Protein 7E53 (pdb70)

Solvent-accessible surface area: 15678 Å² total

Nearest PDB structures (foldseek):
  6dq0-assembly2_B  TM=1.002E+00  e=7.170E-49  Aequorea victoria
  6hut-assembly1_A  TM=1.001E+00  e=1.058E-48  Aequorea victoria
  5ni3-assembly1_D  TM=1.003E+00  e=2.060E-48  Aequorea victoria
  9c74-assembly1_A  TM=1.002E+00  e=2.572E-48  Aequorea victoria
  8zus-assembly1_A  TM=9.998E-01  e=6.612E-48  Aequorea victoria

Foldseek 3Di:
DVLVVLQADKFKEWEKEWEAAARDTWIKIKIFIARLCQQKTWMKMFTPVFADQWAPQVCVVVRACLSAHEPPVFVLARQQSQLPQQWKKKWKWKAKVPAKIKTKIWTWHDDPRYTYIYMYIYIDRGDCCDCTSVVFFDQFFAKWKWKKAFPVVQLWIKTWTKGWTQGNVRHTIIITMTMIMHRPDDDHGRHHHIWIKIKHKGWDDDVVDDGDMIIMMMGIYIDDDD/DKDKDKDWADEDDAFAKTKIKIFIDDPLVFWWWKFKWWDDDPGDTWTAKIAGQVNPDIDGDPVCVVQKDKDDDPDRGMIMIMGGRDDQVPWTFMKMFIARDDDDDCPPVTPNVNTDDIDPGHTHGD

CATH classification: 2.60.40.10

Sequence (352 aa):
SKGEELFTGVVPILVELDGDVNGHKFSVRGEGEGDATNGKLTLKFICTTGKLPVPWPTLVTTLVQCFSRYPDHMKRHDFFKSAMPEGYVQERTISFKDDGTYKTRAEVKFEGDTLVNRIELKGIDFKEDGNILGHKLEYNFNSHNVYITADKQKNGIKANFKIRHNVEDGSVQLADHYQQNTPIGDGPVLLPDNHYLSTQSVLSKDPNEKRDHMVLLEFVTAAGITQVQLQESGGGSVQAGGSLRLSCAASGPTYSSYFMAWFRQAPGMEREGVAASSYDGSTTLYADSVKGRFTISQGNAKNTKFLLLNNLEPEDTAIYYCALRRRGWSNTSGWKQPGWYDYWGQGTQVTV

Structure (mmCIF, N/CA/C/O backbone):
data_7E53
#
_entry.id   7E53
#
_cell.length_a   64.207
_cell.length_b   123.991
_cell.length_c  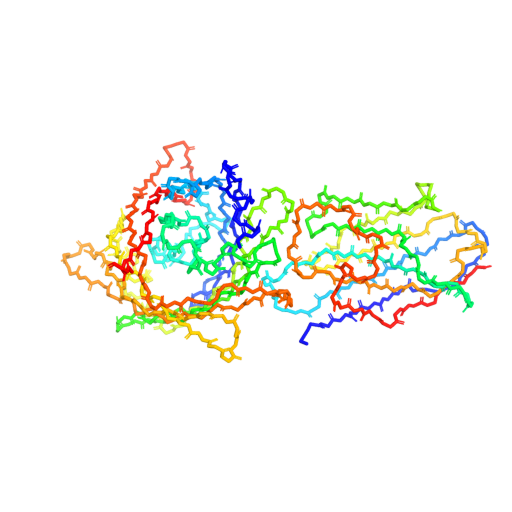 108.876
_cell.angle_alpha   90.000
_cell.angle_beta   90.000
_cell.angle_gamma   90.000
#
_symmetry.space_group_name_H-M   'C 2 2 21'
#
loop_
_entity.id
_entity.type
_entity.pdbx_description
1 polymer 'Green fluorescent protein'
2 polymer "Green fluorescent protein's nanobody nb2"
3 water water
#
loop_
_atom_site.group_PDB
_atom_site.id
_atom_site.type_symbol
_atom_site.label_atom_id
_atom_site.label_alt_id
_atom_site.label_comp_id
_atom_site.label_asym_id
_atom_site.label_entity_id
_atom_site.label_seq_id
_atom_site.pdbx_PDB_ins_code
_atom_site.Cartn_x
_atom_site.Cartn_y
_atom_site.Cartn_z
_atom_site.occupancy
_atom_site.B_iso_or_equiv
_atom_site.auth_seq_id
_atom_site.auth_comp_id
_atom_site.auth_asym_id
_atom_site.auth_atom_id
_atom_site.pdbx_PDB_model_num
ATOM 1 N N . SER A 1 4 ? -36.018 -15.507 0.596 1.00 40.25 2 SER A N 1
ATOM 2 C CA . SER A 1 4 ? -37.192 -14.675 0.270 1.00 62.27 2 SER A CA 1
ATOM 3 C C . SER A 1 4 ? -36.876 -13.198 0.525 1.00 50.75 2 SER A C 1
ATOM 4 O O . SER A 1 4 ? -37.501 -12.310 -0.046 1.00 56.26 2 SER A O 1
ATOM 11 N N . LYS A 1 5 ? -35.924 -12.971 1.429 1.00 49.20 3 LYS A N 1
ATOM 12 C CA . LYS A 1 5 ? -35.295 -11.663 1.561 1.00 50.19 3 LYS A CA 1
ATOM 13 C C . LYS A 1 5 ? -34.169 -11.484 0.550 1.00 51.60 3 LYS A C 1
ATOM 14 O O . LYS A 1 5 ? -33.919 -10.361 0.058 1.00 42.34 3 LYS A O 1
ATOM 33 N N . GLY A 1 6 ? -33.458 -12.577 0.263 1.00 52.69 4 GLY A N 1
ATOM 34 C CA . GLY A 1 6 ? -32.482 -12.588 -0.810 1.00 41.30 4 GLY A CA 1
ATOM 35 C C . GLY A 1 6 ? -33.094 -12.520 -2.194 1.00 34.97 4 GLY A C 1
ATOM 36 O O . GLY A 1 6 ? -32.368 -12.192 -3.139 1.00 33.53 4 GLY A O 1
ATOM 40 N N . GLU A 1 7 ? -34.406 -12.830 -2.330 1.00 32.30 5 GLU A N 1
ATOM 41 C CA . GLU A 1 7 ? -35.113 -12.556 -3.581 1.00 38.31 5 GLU A CA 1
ATOM 42 C C . GLU A 1 7 ? -34.817 -11.136 -4.064 1.00 33.91 5 GLU A C 1
ATOM 43 O O . GLU A 1 7 ? -34.704 -10.880 -5.275 1.00 40.06 5 GLU A O 1
ATOM 55 N N . GLU A 1 8 ? -34.668 -10.190 -3.119 1.00 38.05 6 GLU A N 1
ATOM 56 C CA . GLU A 1 8 ? -34.588 -8.762 -3.467 1.00 43.46 6 GLU A CA 1
ATOM 57 C C . GLU A 1 8 ? -33.283 -8.431 -4.167 1.00 35.44 6 GLU A C 1
ATOM 58 O O . GLU A 1 8 ? -33.215 -7.449 -4.926 1.00 41.51 6 GLU A O 1
ATOM 70 N N . LEU A 1 9 ? -32.258 -9.231 -3.936 1.00 32.74 7 LEU A N 1
ATOM 71 C CA . LEU A 1 9 ? -30.986 -9.063 -4.608 1.00 29.66 7 LEU A CA 1
ATOM 72 C C . LEU A 1 9 ? -31.052 -9.410 -6.085 1.00 27.68 7 LEU A C 1
ATOM 73 O O . LEU A 1 9 ? -30.112 -9.045 -6.812 1.00 23.52 7 LEU A O 1
ATOM 89 N N . PHE A 1 10 ? -32.126 -10.085 -6.543 1.00 27.31 8 PHE A N 1
ATOM 90 C CA . PHE A 1 10 ? -32.232 -10.528 -7.924 1.00 26.89 8 PHE A CA 1
ATOM 91 C C . PHE A 1 10 ? -33.344 -9.831 -8.662 1.00 31.41 8 PHE A C 1
ATOM 92 O O . PHE A 1 10 ? -33.702 -10.251 -9.760 1.00 31.07 8 PHE A O 1
ATOM 109 N N . THR A 1 11 ? -33.942 -8.807 -8.075 1.00 36.81 9 THR A N 1
ATOM 110 C CA . THR A 1 11 ? -34.670 -7.842 -8.897 1.00 36.56 9 THR A CA 1
ATOM 111 C C . THR A 1 11 ? -33.651 -7.173 -9.795 1.00 35.41 9 THR A C 1
ATOM 112 O O . THR A 1 11 ? -32.485 -6.980 -9.414 1.00 40.73 9 THR A O 1
ATOM 123 N N . GLY A 1 12 ? -34.051 -6.891 -10.984 1.00 34.17 10 GLY A N 1
ATOM 124 C CA . GLY A 1 12 ? -33.074 -6.249 -11.849 1.00 49.25 10 GLY A CA 1
ATOM 125 C C . GLY A 1 12 ? -31.926 -7.160 -12.297 1.00 36.89 10 GLY A C 1
ATOM 126 O O . GLY A 1 12 ? -31.906 -8.361 -12.067 1.00 31.87 10 GLY A O 1
ATOM 130 N N . VAL A 1 13 ? -30.965 -6.536 -12.958 1.00 36.50 11 VAL A N 1
ATOM 131 C CA . VAL A 1 13 ? -29.913 -7.232 -13.673 1.00 27.74 11 VAL A CA 1
ATOM 132 C C . VAL A 1 13 ? -28.699 -7.276 -12.769 1.00 27.56 11 VAL A C 1
ATOM 133 O O . VAL A 1 13 ? -28.352 -6.268 -12.146 1.00 27.58 11 VAL A O 1
ATOM 146 N N . VAL A 1 14 ? -28.066 -8.445 -12.686 1.00 25.49 12 VAL A N 1
ATOM 147 C CA . VAL A 1 14 ? -26.993 -8.718 -11.733 1.00 23.05 12 VAL A CA 1
ATOM 148 C C . VAL A 1 14 ? -25.785 -9.147 -12.503 1.00 18.48 12 VAL A C 1
ATOM 149 O O . VAL A 1 14 ? -25.850 -10.111 -13.297 1.00 17.86 12 VAL A O 1
ATOM 162 N N . PRO A 1 15 ? -24.639 -8.527 -12.323 1.00 14.30 13 PRO A N 1
ATOM 163 C CA . PRO A 1 15 ? -23.410 -9.043 -12.920 1.00 17.79 13 PRO A CA 1
ATOM 164 C C . PRO A 1 15 ? -23.015 -10.392 -12.336 1.00 19.89 13 PRO A C 1
ATOM 165 O O . PRO A 1 15 ? -23.183 -10.674 -11.146 1.00 24.14 13 PRO A O 1
ATOM 176 N N . ILE A 1 16 ? -22.436 -11.231 -13.198 1.00 23.25 14 ILE A N 1
ATOM 177 C CA . ILE A 1 16 ? -21.978 -12.573 -12.857 1.00 19.77 14 ILE A CA 1
ATOM 178 C C . ILE A 1 16 ? -20.489 -12.704 -13.164 1.00 21.83 14 ILE A C 1
ATOM 179 O O . ILE A 1 16 ? -20.008 -12.224 -14.195 1.00 17.91 14 ILE A O 1
ATOM 195 N N . LEU A 1 17 ? -19.763 -13.344 -12.273 1.00 20.04 15 LEU A N 1
ATOM 196 C CA . LEU A 1 17 ? -18.388 -13.765 -12.518 1.00 18.73 15 LEU A CA 1
ATOM 197 C C . LEU A 1 17 ? -18.372 -15.267 -12.245 1.00 20.27 15 LEU A C 1
ATOM 198 O O . LEU A 1 17 ? -18.918 -15.721 -11.229 1.00 20.47 15 LEU A O 1
ATOM 214 N N . VAL A 1 18 ? -17.816 -16.037 -13.190 1.00 22.44 16 VAL A N 1
ATOM 215 C CA . VAL A 1 18 ? -17.585 -17.468 -13.020 1.00 24.91 16 VAL A CA 1
ATOM 216 C C . VAL A 1 18 ? -16.085 -17.745 -13.192 1.00 24.52 16 VAL A C 1
ATOM 217 O O . VAL A 1 18 ? -15.406 -17.110 -14.023 1.00 20.87 16 VAL A O 1
ATOM 230 N N . GLU A 1 19 ? -15.577 -18.685 -12.388 1.00 25.42 17 GLU A N 1
ATOM 231 C CA . GLU A 1 19 ? -14.143 -18.987 -12.377 1.00 29.58 17 GLU A CA 1
ATOM 232 C C . GLU A 1 19 ? -14.011 -20.472 -12.127 1.00 21.61 17 GLU A C 1
ATOM 233 O O . GLU A 1 19 ? -14.510 -20.950 -11.118 1.00 25.67 17 GLU A O 1
ATOM 245 N N . LEU A 1 20 ? -13.337 -21.178 -13.012 1.00 24.95 18 LEU A N 1
ATOM 246 C CA . LEU A 1 20 ? -13.191 -22.622 -12.886 1.00 26.35 18 LEU A CA 1
ATOM 247 C C . LEU A 1 20 ? -11.729 -23.006 -13.007 1.00 33.02 18 LEU A C 1
ATOM 248 O O . LEU A 1 20 ? -11.027 -22.536 -13.909 1.00 33.95 18 LEU A O 1
ATOM 264 N N . ASP A 1 21 ? -11.279 -23.864 -12.116 1.00 36.58 19 ASP A N 1
ATOM 265 C CA . ASP A 1 21 ? -9.965 -24.502 -12.202 1.00 38.58 19 ASP A CA 1
ATOM 266 C C . ASP A 1 21 ? -10.188 -25.997 -12.364 1.00 35.61 19 ASP A C 1
ATOM 267 O O . ASP A 1 21 ? -10.813 -26.638 -11.510 1.00 30.29 19 ASP A O 1
ATOM 276 N N . GLY A 1 22 ? -9.700 -26.540 -13.471 1.00 36.20 20 GLY A N 1
ATOM 277 C CA . GLY A 1 22 ? -10.036 -27.891 -13.856 1.00 47.91 20 GLY A CA 1
ATOM 278 C C . GLY A 1 22 ? -8.832 -28.764 -14.097 1.00 38.24 20 GLY A C 1
ATOM 279 O O . GLY A 1 22 ? -7.721 -28.306 -14.400 1.00 39.34 20 GLY A O 1
ATOM 283 N N . ASP A 1 23 ? -9.075 -30.063 -13.974 1.00 44.34 21 ASP A N 1
ATOM 284 C CA . ASP A 1 23 ? -8.075 -31.099 -14.223 1.00 45.07 21 ASP A CA 1
ATOM 285 C C . ASP A 1 23 ? -8.829 -32.349 -14.659 1.00 46.00 21 ASP A C 1
ATOM 286 O O . ASP A 1 23 ? -9.544 -32.953 -13.838 1.00 41.50 21 ASP A O 1
ATOM 295 N N . VAL A 1 24 ? -8.694 -32.713 -15.944 1.00 49.24 22 VAL A N 1
ATOM 296 C CA . VAL A 1 24 ? -9.314 -33.917 -16.491 1.00 51.58 22 VAL A CA 1
ATOM 297 C C . VAL A 1 24 ? -8.200 -34.816 -17.015 1.00 47.86 22 VAL A C 1
ATOM 298 O O . VAL A 1 24 ? -7.463 -34.418 -17.939 1.00 44.52 22 VAL A O 1
ATOM 311 N N . ASN A 1 25 ? -8.086 -36.020 -16.443 1.00 43.01 23 ASN A N 1
ATOM 312 C CA . ASN A 1 25 ? -7.036 -36.948 -16.863 1.00 50.53 23 ASN A CA 1
ATOM 313 C C . ASN A 1 25 ? -5.703 -36.194 -16.976 1.00 58.10 23 ASN A C 1
ATOM 314 O O . ASN A 1 25 ? -4.954 -36.334 -17.960 1.00 58.56 23 ASN A O 1
ATOM 325 N N . GLY A 1 26 ? -5.447 -35.322 -15.995 1.00 49.33 24 GLY A N 1
ATOM 326 C CA . GLY A 1 26 ? -4.180 -34.630 -15.866 1.00 45.62 24 GLY A CA 1
ATOM 327 C C . GLY A 1 26 ? -4.029 -33.342 -16.631 1.00 49.83 24 GLY A C 1
ATOM 328 O O . GLY A 1 26 ? -3.062 -32.591 -16.362 1.00 49.60 24 GLY A O 1
ATOM 332 N N . HIS A 1 27 ? -4.920 -33.064 -17.590 1.00 51.21 25 HIS A N 1
ATOM 333 C CA . HIS A 1 27 ? -4.797 -31.850 -18.392 1.00 57.43 25 HIS A CA 1
ATOM 334 C C . HIS A 1 27 ? -5.349 -30.653 -17.604 1.00 58.80 25 HIS A C 1
ATOM 335 O O . HIS A 1 27 ? -6.573 -30.535 -17.408 1.00 50.56 25 HIS A O 1
ATOM 349 N N . LYS A 1 28 ? -4.460 -29.761 -17.166 1.00 60.48 26 LYS A N 1
ATOM 350 C CA . LYS A 1 28 ? -4.878 -28.589 -16.415 1.00 49.02 26 LYS A CA 1
ATOM 351 C C . LYS A 1 28 ? -5.520 -27.574 -17.354 1.00 49.49 26 LYS A C 1
ATOM 352 O O . LYS A 1 28 ? -5.181 -27.501 -18.543 1.00 58.12 26 LYS A O 1
ATOM 371 N N . PHE A 1 29 ? -6.455 -26.777 -16.816 1.00 50.37 27 PHE A N 1
ATOM 372 C CA . PHE A 1 29 ? -7.048 -25.662 -17.565 1.00 43.76 27 PHE A CA 1
ATOM 373 C C . PHE A 1 29 ? -7.890 -24.788 -16.649 1.00 38.36 27 PHE A C 1
ATOM 374 O O . PHE A 1 29 ? -8.439 -25.256 -15.646 1.00 38.37 27 PHE A O 1
ATOM 391 N N . SER A 1 30 ? -8.016 -23.524 -17.038 1.00 33.96 28 SER A N 1
ATOM 392 C CA . SER A 1 30 ? -8.757 -22.535 -16.288 1.00 30.62 28 SER A CA 1
ATOM 393 C C . SER A 1 30 ? -9.795 -21.924 -17.218 1.00 33.68 28 SER A C 1
ATOM 394 O O . SER A 1 30 ? -9.515 -21.678 -18.394 1.00 29.96 28 SER A O 1
ATOM 402 N N . VAL A 1 31 ? -10.990 -21.674 -16.678 1.00 32.74 29 VAL A N 1
ATOM 403 C CA . VAL A 1 31 ? -12.030 -20.945 -17.394 1.00 31.26 29 VAL A CA 1
ATOM 404 C C . VAL A 1 31 ? -12.505 -19.763 -16.557 1.00 26.58 29 VAL A C 1
ATOM 405 O O . VAL A 1 31 ? -12.734 -19.876 -15.338 1.00 24.70 29 VAL A O 1
ATOM 418 N N . ARG A 1 32 ? -12.618 -18.620 -17.204 1.00 28.34 30 ARG A N 1
ATOM 419 C CA . ARG A 1 32 ? -13.169 -17.408 -16.611 1.00 26.36 30 ARG A CA 1
ATOM 420 C C . ARG A 1 32 ? -14.379 -16.992 -17.435 1.00 30.05 30 ARG A C 1
ATOM 421 O O . ARG A 1 32 ? -14.304 -16.943 -18.678 1.00 29.88 30 ARG A O 1
ATOM 442 N N . GLY A 1 33 ? -15.478 -16.702 -16.764 1.00 28.09 31 GLY A N 1
ATOM 443 C CA . GLY A 1 33 ? -16.683 -16.278 -17.443 1.00 25.05 31 GLY A CA 1
ATOM 444 C C . GLY A 1 33 ? -17.215 -15.010 -16.821 1.00 19.63 31 GLY A C 1
ATOM 445 O O . GLY A 1 33 ? -17.014 -14.748 -15.643 1.00 22.49 31 GLY A O 1
ATOM 449 N N . GLU A 1 34 ? -17.912 -14.231 -17.630 1.00 23.56 32 GLU A N 1
ATOM 450 C CA . GLU A 1 34 ? -18.511 -12.990 -17.138 1.00 25.50 32 GLU A CA 1
ATOM 451 C C . GLU A 1 34 ? -19.716 -12.670 -17.993 1.00 23.69 32 GLU A C 1
ATOM 452 O O . GLU A 1 34 ? -19.803 -13.087 -19.150 1.00 23.04 32 GLU A O 1
ATOM 464 N N . GLY A 1 35 ? -20.671 -11.970 -17.376 1.00 20.01 33 GLY A N 1
ATOM 465 C CA . GLY A 1 35 ? -21.955 -11.750 -18.031 1.00 23.81 33 GLY A CA 1
ATOM 466 C C . GLY A 1 35 ? -22.944 -11.153 -17.056 1.00 18.58 33 GLY A C 1
ATOM 467 O O . GLY A 1 35 ? -22.557 -10.532 -16.082 1.00 20.45 33 GLY A O 1
ATOM 471 N N . GLU A 1 36 ? -24.227 -11.394 -17.327 1.00 23.15 34 GLU A N 1
ATOM 472 C CA . GLU A 1 36 ? -25.306 -10.844 -16.531 1.00 17.84 34 GLU A CA 1
ATOM 473 C C . GLU A 1 36 ? -26.422 -11.855 -16.392 1.00 24.20 34 GLU A C 1
ATOM 474 O O . GLU A 1 36 ? -26.675 -12.672 -17.289 1.00 21.02 34 GLU A O 1
ATOM 486 N N . GLY A 1 37 ? -27.136 -11.762 -15.253 1.00 22.25 35 GLY A N 1
ATOM 487 C CA . GLY A 1 37 ? -28.308 -12.567 -15.044 1.00 24.72 35 GLY A CA 1
ATOM 488 C C . GLY A 1 37 ? -29.483 -11.699 -14.649 1.00 26.33 35 GLY A C 1
ATOM 489 O O . GLY A 1 37 ? -29.363 -10.692 -13.963 1.00 32.52 35 GLY A O 1
ATOM 493 N N . ASP A 1 38 ? -30.674 -12.129 -15.090 1.00 27.70 36 ASP A N 1
ATOM 494 C CA . ASP A 1 38 ? -31.937 -11.386 -14.915 1.00 25.29 36 ASP A CA 1
ATOM 495 C C . ASP A 1 38 ? -32.979 -12.393 -14.466 1.00 25.16 36 ASP A C 1
ATOM 496 O O . ASP A 1 38 ? -33.704 -12.944 -15.307 1.00 22.66 36 ASP A O 1
ATOM 505 N N . ALA A 1 39 ? -33.040 -12.635 -13.139 1.00 22.32 37 ALA A N 1
ATOM 506 C CA . ALA A 1 39 ? -33.896 -13.693 -12.644 1.00 27.84 37 ALA A CA 1
ATOM 507 C C . ALA A 1 39 ? -35.372 -13.434 -12.923 1.00 27.70 37 ALA A C 1
ATOM 508 O O . ALA A 1 39 ? -36.175 -14.379 -12.983 1.00 30.19 37 ALA A O 1
ATOM 515 N N . THR A 1 40 ? -35.740 -12.188 -13.111 1.00 26.94 38 THR A N 1
ATOM 516 C CA . THR A 1 40 ? -37.134 -11.847 -13.377 1.00 25.56 38 THR A CA 1
ATOM 517 C C . THR A 1 40 ? -37.612 -12.557 -14.609 1.00 32.15 38 THR A C 1
ATOM 518 O O . THR A 1 40 ? -38.744 -13.028 -14.665 1.00 38.67 38 THR A O 1
ATOM 529 N N . ASN A 1 41 ? -36.757 -12.663 -15.606 1.00 30.93 39 ASN A N 1
ATOM 530 C CA . ASN A 1 41 ? -37.059 -13.386 -16.832 1.00 29.08 39 ASN A CA 1
ATOM 531 C C . ASN A 1 41 ? -36.302 -14.713 -16.920 1.00 28.65 39 ASN A C 1
ATOM 532 O O . ASN A 1 41 ? -36.301 -15.340 -17.972 1.00 27.29 39 ASN A O 1
ATOM 543 N N . GLY A 1 42 ? -35.639 -15.128 -15.852 1.00 24.56 40 GLY A N 1
ATOM 544 C CA . GLY A 1 42 ? -34.858 -16.352 -15.907 1.00 23.38 40 GLY A CA 1
ATOM 545 C C . GLY A 1 42 ? -33.918 -16.423 -17.083 1.00 26.53 40 GLY A C 1
ATOM 546 O O . GLY A 1 42 ? -33.804 -17.469 -17.730 1.00 25.12 40 GLY A O 1
ATOM 550 N N . LYS A 1 43 ? -33.200 -15.349 -17.350 1.00 25.92 41 LYS A N 1
ATOM 551 C CA . LYS A 1 43 ? -32.336 -15.244 -18.498 1.00 23.91 41 LYS A CA 1
ATOM 552 C C . LYS A 1 43 ? -30.917 -14.978 -18.033 1.00 31.46 41 LYS A C 1
ATOM 553 O O . LYS A 1 43 ? -30.679 -14.063 -17.241 1.00 30.87 41 LYS A O 1
ATOM 572 N N . LEU A 1 44 ? -29.966 -15.800 -18.521 1.00 37.87 42 LEU A N 1
ATOM 573 C CA . LEU A 1 44 ? -28.526 -15.625 -18.272 1.00 29.15 42 LEU A CA 1
ATOM 574 C C . LEU A 1 44 ? -27.824 -15.360 -19.592 1.00 25.20 42 LEU A C 1
ATOM 575 O O . LEU A 1 44 ? -28.028 -16.123 -20.535 1.00 25.95 42 LEU A O 1
ATOM 591 N N . THR A 1 45 ? -26.947 -14.354 -19.649 1.00 25.31 43 THR A N 1
ATOM 592 C CA . THR A 1 45 ? -26.072 -14.147 -20.816 1.00 23.59 43 THR A CA 1
ATOM 593 C C . THR A 1 45 ? -24.626 -14.162 -20.316 1.00 21.64 43 THR A C 1
ATOM 594 O O . THR A 1 45 ? -24.261 -13.345 -19.472 1.00 24.73 43 THR A O 1
ATOM 605 N N . LEU A 1 46 ? -23.809 -15.053 -20.845 1.00 18.84 44 LEU A N 1
ATOM 606 C CA . LEU A 1 46 ? -22.435 -15.135 -20.396 1.00 17.56 44 LEU A CA 1
ATOM 607 C C . LEU A 1 46 ? -21.474 -15.460 -21.535 1.00 21.16 44 LEU A C 1
ATOM 608 O O . LEU A 1 46 ? -21.822 -16.089 -22.536 1.00 21.35 44 LEU A O 1
ATOM 624 N N . LYS A 1 47 ? -20.236 -15.034 -21.358 1.00 23.83 45 LYS A N 1
ATOM 625 C CA . LYS A 1 47 ? -19.147 -15.342 -22.269 1.00 29.10 45 LYS A CA 1
ATOM 626 C C . LYS A 1 47 ? -18.008 -15.916 -21.436 1.00 30.45 45 LYS A C 1
ATOM 627 O O . LYS A 1 47 ? -17.453 -15.220 -20.554 1.00 25.24 45 LYS A O 1
ATOM 646 N N . PHE A 1 48 ? -17.659 -17.167 -21.715 1.00 26.74 46 PHE A N 1
ATOM 647 C CA . PHE A 1 48 ? -16.586 -17.869 -21.036 1.00 24.13 46 PHE A CA 1
ATOM 648 C C . PHE A 1 48 ? -15.348 -17.986 -21.922 1.00 26.36 46 PHE A C 1
ATOM 649 O O . PHE A 1 48 ? -15.446 -18.163 -23.126 1.00 25.58 46 PHE A O 1
ATOM 666 N N . ILE A 1 49 ? -14.174 -17.919 -21.304 1.00 34.02 47 ILE A N 1
ATOM 667 C CA . ILE A 1 49 ? -12.906 -17.918 -22.022 1.00 31.62 47 ILE A CA 1
ATOM 668 C C . ILE A 1 49 ? -11.964 -18.902 -21.341 1.00 33.40 47 ILE A C 1
ATOM 669 O O . ILE A 1 49 ? -11.786 -18.851 -20.120 1.00 32.73 47 ILE A O 1
ATOM 685 N N . CYS A 1 50 ? -11.359 -19.793 -22.131 1.00 35.55 48 CYS A N 1
ATOM 686 C CA . CYS A 1 50 ? -10.333 -20.669 -21.566 1.00 44.44 48 CYS A CA 1
ATOM 687 C C . CYS A 1 50 ? -9.025 -19.895 -21.495 1.00 43.31 48 CYS A C 1
ATOM 688 O O . CYS A 1 50 ? -8.464 -19.536 -22.535 1.00 52.49 48 CYS A O 1
ATOM 696 N N . THR A 1 51 ? -8.553 -19.613 -20.281 1.00 42.77 49 THR A N 1
ATOM 697 C CA . THR A 1 51 ? -7.402 -18.732 -20.092 1.00 45.51 49 THR A CA 1
ATOM 698 C C . THR A 1 51 ? -6.079 -19.454 -20.284 1.00 43.85 49 THR A C 1
ATOM 699 O O . THR A 1 51 ? -5.064 -18.800 -20.555 1.00 42.39 49 THR A O 1
ATOM 710 N N . THR A 1 52 ? -6.082 -20.776 -20.162 1.00 40.88 50 THR A N 1
ATOM 711 C CA . THR A 1 52 ? -4.887 -21.594 -20.284 1.00 47.37 50 THR A CA 1
ATOM 712 C C . THR A 1 52 ? -4.572 -22.002 -21.723 1.00 47.74 50 THR A C 1
ATOM 713 O O . THR A 1 52 ? -3.493 -22.544 -21.977 1.00 46.32 50 THR A O 1
ATOM 724 N N . GLY A 1 53 ? -5.487 -21.790 -22.658 1.00 53.59 51 GLY A N 1
ATOM 725 C CA . GLY A 1 53 ? -5.230 -22.107 -24.044 1.00 54.58 51 GLY A CA 1
ATOM 726 C C . GLY A 1 53 ? -6.372 -22.843 -24.699 1.00 46.57 51 GLY A C 1
ATOM 727 O O . GLY A 1 53 ? -7.497 -22.346 -24.707 1.00 50.23 51 GLY A O 1
ATOM 731 N N . LYS A 1 54 ? -6.109 -24.008 -25.275 1.00 48.66 52 LYS A N 1
ATOM 732 C CA . LYS A 1 54 ? -7.174 -24.790 -25.870 1.00 45.33 52 LYS A CA 1
ATOM 733 C C . LYS A 1 54 ? -7.855 -25.586 -24.773 1.00 50.19 52 LYS A C 1
ATOM 734 O O . LYS A 1 54 ? -7.193 -26.164 -23.910 1.00 53.74 52 LYS A O 1
ATOM 753 N N . LEU A 1 55 ? -9.172 -25.609 -24.801 1.00 51.67 53 LEU A N 1
ATOM 754 C CA . LEU A 1 55 ? -9.914 -26.314 -23.778 1.00 43.90 53 LEU A CA 1
ATOM 755 C C . LEU A 1 55 ? -9.803 -27.800 -24.046 1.00 42.93 53 LEU A C 1
ATOM 756 O O . LEU A 1 55 ? -10.179 -28.247 -25.136 1.00 45.96 53 LEU A O 1
ATOM 772 N N . PRO A 1 56 ? -9.296 -28.596 -23.099 1.00 34.52 54 PRO A N 1
ATOM 773 C CA . PRO A 1 56 ? -9.119 -30.022 -23.331 1.00 35.38 54 PRO A CA 1
ATOM 774 C C . PRO A 1 56 ? -10.389 -30.849 -23.322 1.00 46.74 54 PRO A C 1
ATOM 775 O O . PRO A 1 56 ? -10.323 -32.076 -23.538 1.00 45.68 54 PRO A O 1
ATOM 786 N N . VAL A 1 57 ? -11.543 -30.248 -23.070 1.00 46.22 55 VAL A N 1
ATOM 787 C CA . VAL A 1 57 ? -12.812 -30.971 -23.155 1.00 38.27 55 VAL A CA 1
ATOM 788 C C . VAL A 1 57 ? -13.754 -30.173 -24.026 1.00 34.11 55 VAL A C 1
ATOM 789 O O . VAL A 1 57 ? -13.470 -28.994 -24.339 1.00 34.27 55 VAL A O 1
ATOM 802 N N . PRO A 1 58 ? -14.862 -30.723 -24.481 1.00 39.30 56 PRO A N 1
ATOM 803 C CA . PRO A 1 58 ? -15.825 -29.955 -25.269 1.00 33.14 56 PRO A CA 1
ATOM 804 C C . PRO A 1 58 ? -16.567 -28.983 -24.361 1.00 33.59 56 PRO A C 1
ATOM 805 O O . PRO A 1 58 ? -16.878 -29.292 -23.209 1.00 35.34 56 PRO A O 1
ATOM 816 N N . TRP A 1 59 ? -16.839 -27.802 -24.897 1.00 37.76 57 TRP A N 1
ATOM 817 C CA . TRP A 1 59 ? -17.505 -26.777 -24.109 1.00 32.93 57 TRP A CA 1
ATOM 818 C C . TRP A 1 59 ? -18.842 -27.252 -23.572 1.00 34.65 57 TRP A C 1
ATOM 819 O O . TRP A 1 59 ? -19.141 -26.970 -22.396 1.00 32.58 57 TRP A O 1
ATOM 840 N N . PRO A 1 60 ? -19.654 -27.988 -24.328 1.00 34.97 58 PRO A N 1
ATOM 841 C CA . PRO A 1 60 ? -20.969 -28.401 -23.800 1.00 33.31 58 PRO A CA 1
ATOM 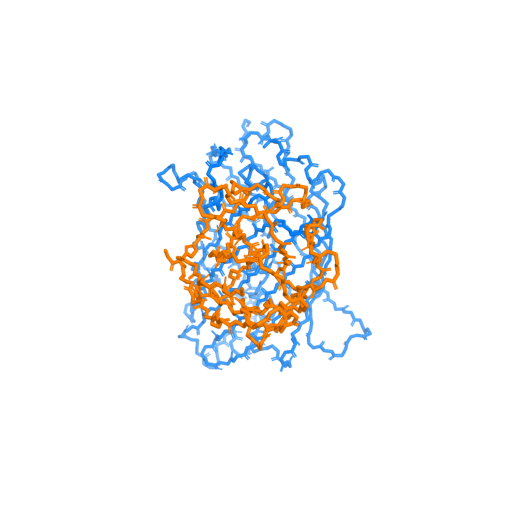842 C C . PRO A 1 60 ? -20.892 -29.214 -22.542 1.00 32.96 58 PRO A C 1
ATOM 843 O O . PRO A 1 60 ? -21.877 -29.236 -21.773 1.00 30.69 58 PRO A O 1
ATOM 854 N N . THR A 1 61 ? -19.769 -29.899 -22.294 1.00 35.26 59 THR A N 1
ATOM 855 C CA . THR A 1 61 ? -19.711 -30.748 -21.101 1.00 34.25 59 THR A CA 1
ATOM 856 C C . THR A 1 61 ? -19.484 -29.930 -19.841 1.00 29.01 59 THR A C 1
ATOM 857 O O . THR A 1 61 ? -19.474 -30.490 -18.756 1.00 30.22 59 THR A O 1
ATOM 868 N N . LEU A 1 62 ? -19.255 -28.633 -19.969 1.00 33.33 60 LEU A N 1
ATOM 869 C CA . LEU A 1 62 ? -19.030 -27.773 -18.818 1.00 32.86 60 LEU A CA 1
ATOM 870 C C . LEU A 1 62 ? -20.186 -26.845 -18.531 1.00 27.12 60 LEU A C 1
ATOM 871 O O . LEU A 1 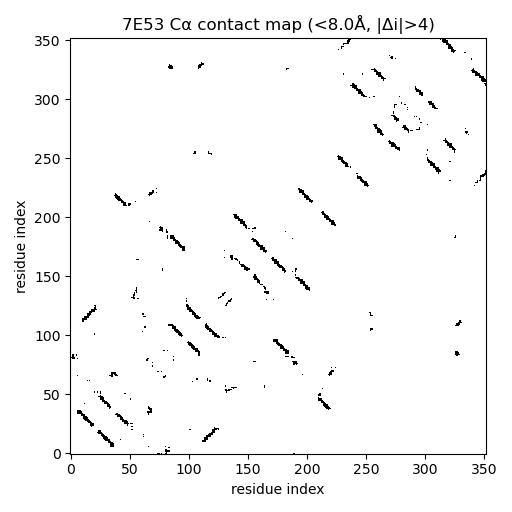62 ? -20.193 -26.171 -17.480 1.00 22.07 60 LEU A O 1
ATOM 887 N N . VAL A 1 63 ? -21.193 -26.821 -19.401 1.00 28.01 61 VAL A N 1
ATOM 888 C CA . VAL A 1 63 ? -22.306 -25.882 -19.235 1.00 25.08 61 VAL A CA 1
ATOM 889 C C . VAL A 1 63 ? -22.918 -26.025 -17.847 1.00 30.17 61 VAL A C 1
ATOM 890 O O . VAL A 1 63 ? -23.077 -25.035 -17.118 1.00 30.08 61 VAL A O 1
ATOM 903 N N . THR A 1 64 ? -23.223 -27.257 -17.431 1.00 26.46 62 THR A N 1
ATOM 904 C CA . THR A 1 64 ? -23.921 -27.436 -16.161 1.00 27.56 62 THR A CA 1
ATOM 905 C C . THR A 1 64 ? -23.072 -26.994 -14.979 1.00 24.52 62 THR A C 1
ATOM 906 O O . THR A 1 64 ? -23.614 -26.582 -13.938 1.00 30.28 62 THR A O 1
ATOM 917 N N . THR A 1 65 ? -21.759 -27.126 -15.085 1.00 26.19 63 THR A N 1
ATOM 918 C CA . THR A 1 65 ? -20.890 -26.738 -13.969 1.00 24.28 63 THR A CA 1
ATOM 919 C C . THR A 1 65 ? -20.719 -25.225 -13.913 1.00 27.44 63 THR A C 1
ATOM 920 O O . THR A 1 65 ? -20.738 -24.634 -12.811 1.00 22.59 63 THR A O 1
ATOM 931 N N . LEU A 1 66 ? -20.528 -24.608 -15.089 1.00 22.15 64 LEU A N 1
ATOM 932 C CA . LEU A 1 66 ? -20.384 -23.191 -15.252 1.00 17.04 64 LEU A CA 1
ATOM 933 C C . LEU A 1 66 ? -21.711 -22.527 -14.984 1.00 20.21 64 LEU A C 1
ATOM 934 O O . LEU A 1 66 ? -21.786 -21.566 -14.205 1.00 19.19 64 LEU A O 1
ATOM 986 N N . VAL A 1 68 ? -25.609 -21.478 -11.928 1.00 24.17 68 VAL A N 1
ATOM 987 C CA . VAL A 1 68 ? -25.983 -20.399 -11.005 1.00 18.87 68 VAL A CA 1
ATOM 988 C C . VAL A 1 68 ? -27.497 -20.469 -11.003 1.00 27.21 68 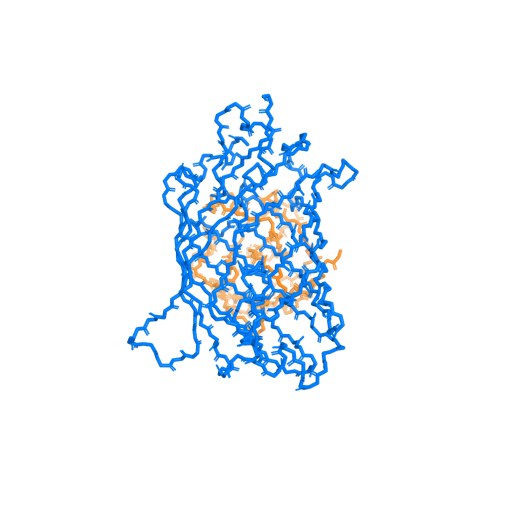VAL A C 1
ATOM 989 O O . VAL A 1 68 ? -28.194 -19.653 -11.613 1.00 29.45 68 VAL A O 1
ATOM 993 N N . GLN A 1 69 ? -28.025 -21.506 -10.363 1.00 26.46 69 GLN A N 1
ATOM 994 C CA . GLN A 1 69 ? -29.463 -21.781 -10.460 1.00 25.48 69 GLN A CA 1
ATOM 995 C C . GLN A 1 69 ? -30.287 -20.716 -9.786 1.00 24.56 69 GLN A C 1
ATOM 996 O O . GLN A 1 69 ? -31.502 -20.748 -9.916 1.00 25.42 69 GLN A O 1
ATOM 1010 N N . CYS A 1 70 ? -29.625 -19.769 -9.082 1.00 26.88 70 CYS A N 1
ATOM 1011 C CA . CYS A 1 70 ? -30.328 -18.697 -8.399 1.00 23.30 70 CYS A CA 1
ATOM 1012 C C . CYS A 1 70 ? -30.928 -17.708 -9.354 1.00 21.87 70 CYS A C 1
ATOM 1013 O O . CYS A 1 70 ? -31.698 -16.851 -8.907 1.00 25.73 70 CYS A O 1
ATOM 1021 N N . PHE A 1 71 ? -30.629 -17.814 -10.634 1.00 20.14 71 PHE A N 1
ATOM 1022 C CA . PHE A 1 71 ? -31.200 -16.947 -11.652 1.00 23.75 71 PHE A CA 1
ATOM 1023 C C . PHE A 1 71 ? -32.420 -17.549 -12.360 1.00 24.16 71 PHE A C 1
ATOM 1024 O O . PHE A 1 71 ? -32.997 -16.909 -13.234 1.00 20.32 71 PHE A O 1
ATOM 1041 N N . SER A 1 72 ? -32.838 -18.741 -11.972 1.00 22.43 72 SER A N 1
ATOM 1042 C CA . SER A 1 72 ? -34.086 -19.303 -12.437 1.00 25.78 72 SER A CA 1
ATOM 1043 C C . SER A 1 72 ? -35.265 -18.431 -12.079 1.00 22.08 72 SER A C 1
ATOM 1044 O O . SER A 1 72 ? -35.285 -17.782 -11.040 1.00 27.37 72 SER A O 1
ATOM 1052 N N . ARG A 1 73 ? -36.286 -18.479 -12.934 1.00 34.49 73 ARG A N 1
ATOM 1053 C CA . ARG A 1 73 ? -37.549 -17.784 -12.708 1.00 26.85 73 ARG A CA 1
ATOM 1054 C C . ARG A 1 73 ? -38.504 -18.693 -11.982 1.00 29.96 73 ARG A C 1
ATOM 1055 O O . ARG A 1 73 ? -38.963 -19.682 -12.550 1.00 27.38 73 ARG A O 1
ATOM 1076 N N . TYR A 1 74 ? -38.845 -18.337 -10.740 1.00 27.66 74 TYR A N 1
ATOM 1077 C CA . TYR A 1 74 ? -39.853 -19.064 -9.999 1.00 28.85 74 TYR A CA 1
ATOM 1078 C C . TYR A 1 74 ? -41.161 -18.292 -10.049 1.00 34.56 74 TYR A C 1
ATOM 1079 O O . TYR A 1 74 ? -41.222 -17.160 -9.555 1.00 32.03 74 TYR A O 1
ATOM 1097 N N . PRO A 1 75 ? -42.223 -18.848 -10.625 1.00 31.90 75 PRO A N 1
ATOM 1098 C CA . PRO A 1 75 ? -43.531 -18.189 -10.567 1.00 34.94 75 PRO A CA 1
ATOM 1099 C C . PRO A 1 75 ? -43.916 -17.824 -9.151 1.00 38.63 75 PRO A C 1
ATOM 1100 O O . PRO A 1 75 ? -43.496 -18.480 -8.188 1.00 44.01 75 PRO A O 1
ATOM 1111 N N . ASP A 1 76 ? -44.762 -16.795 -9.034 1.00 45.31 76 ASP A N 1
ATOM 1112 C CA . ASP A 1 76 ? -45.089 -16.226 -7.724 1.00 50.19 76 ASP A CA 1
ATOM 1113 C C . ASP A 1 76 ? -45.620 -17.276 -6.763 1.00 41.12 76 ASP A C 1
ATOM 1114 O O . ASP A 1 76 ? -45.228 -17.308 -5.581 1.00 40.63 76 ASP A O 1
ATOM 1123 N N . HIS A 1 77 ? -46.506 -18.154 -7.252 1.00 37.37 77 HIS A N 1
ATOM 1124 C CA . HIS A 1 77 ? -47.060 -19.225 -6.424 1.00 43.93 77 HIS A CA 1
ATOM 1125 C C . HIS A 1 77 ? -46.036 -20.279 -6.003 1.00 49.00 77 HIS A C 1
ATOM 1126 O O . HIS A 1 77 ? -46.426 -21.204 -5.240 1.00 45.36 77 HIS A O 1
ATOM 1140 N N . MET A 1 78 ? -44.778 -20.170 -6.474 1.00 38.60 78 MET A N 1
ATOM 1141 C CA . MET A 1 78 ? -43.725 -21.111 -6.107 1.00 38.55 78 MET A CA 1
ATOM 1142 C C . MET A 1 78 ? -42.604 -20.434 -5.355 1.00 41.40 78 MET A C 1
ATOM 1143 O O . MET A 1 78 ? -41.608 -21.082 -5.052 1.00 41.61 78 MET A O 1
ATOM 1157 N N . LYS A 1 79 ? -42.752 -19.155 -5.031 1.00 45.01 79 LYS A N 1
ATOM 1158 C CA . LYS A 1 79 ? -41.620 -18.398 -4.501 1.00 44.80 79 LYS A CA 1
ATOM 1159 C C . LYS A 1 79 ? -41.031 -19.068 -3.270 1.00 36.22 79 LYS A C 1
ATOM 1160 O O . LYS A 1 79 ? -39.818 -19.079 -3.091 1.00 43.82 79 LYS A O 1
ATOM 1179 N N . ARG A 1 80 ? -41.880 -19.607 -2.394 1.00 49.94 80 ARG A N 1
ATOM 1180 C CA . ARG A 1 80 ? -41.385 -20.198 -1.156 1.00 44.09 80 ARG A CA 1
ATOM 1181 C C . ARG A 1 80 ? -40.609 -21.490 -1.380 1.00 46.98 80 ARG A C 1
ATOM 1182 O O . ARG A 1 80 ? -40.041 -22.024 -0.427 1.00 49.53 80 ARG A O 1
ATOM 1203 N N . HIS A 1 81 ? -40.553 -21.989 -2.603 1.00 44.35 81 HIS A N 1
ATOM 1204 C CA . HIS A 1 81 ? -39.761 -23.166 -2.912 1.00 43.80 81 HIS A CA 1
ATOM 1205 C C . HIS A 1 81 ? -38.416 -22.843 -3.553 1.00 45.37 81 HIS A C 1
ATOM 1206 O O . HIS A 1 81 ? -37.692 -23.777 -3.957 1.00 42.94 81 HIS A O 1
ATOM 1220 N N . ASP A 1 82 ? -38.057 -21.547 -3.656 1.00 41.00 82 ASP A N 1
ATOM 1221 C CA . ASP A 1 82 ? -36.779 -21.124 -4.247 1.00 34.07 82 ASP A CA 1
ATOM 1222 C C . ASP A 1 82 ? -35.680 -21.180 -3.184 1.00 25.65 82 ASP A C 1
ATOM 1223 O O . ASP A 1 82 ? -35.435 -20.230 -2.455 1.00 31.46 82 ASP A O 1
ATOM 1232 N N . PHE A 1 83 ? -35.004 -22.314 -3.092 1.00 26.10 83 PHE A N 1
ATOM 1233 C CA . PHE A 1 83 ? -33.901 -22.395 -2.143 1.00 28.90 83 PHE A CA 1
ATOM 1234 C C . PHE A 1 83 ? -32.778 -21.403 -2.507 1.00 28.90 83 PHE A C 1
ATOM 1235 O O . PHE A 1 83 ? -32.223 -20.721 -1.643 1.00 28.70 83 PHE A O 1
ATOM 1252 N N . PHE A 1 84 ? -32.476 -21.280 -3.793 1.00 26.10 84 PHE A N 1
ATOM 1253 C CA . PHE A 1 84 ? -31.212 -20.709 -4.221 1.00 28.43 84 PHE A CA 1
ATOM 1254 C C . PHE A 1 84 ? -31.109 -19.240 -3.896 1.00 21.07 84 PHE A C 1
ATOM 1255 O O . PHE A 1 84 ? -30.053 -18.770 -3.453 1.00 26.96 84 PHE A O 1
ATOM 1272 N N . LYS A 1 85 ? -32.184 -18.486 -4.096 1.00 20.29 85 LYS A N 1
ATOM 1273 C CA . LYS A 1 85 ? -32.134 -17.071 -3.718 1.00 24.04 85 LYS A CA 1
ATOM 1274 C C . LYS A 1 85 ? -32.182 -16.886 -2.217 1.00 24.21 85 LYS A C 1
ATOM 1275 O O . LYS A 1 85 ? -31.535 -15.967 -1.700 1.00 25.62 85 LYS A O 1
ATOM 1294 N N . SER A 1 86 ? -32.868 -17.784 -1.499 1.00 27.74 86 SER A N 1
ATOM 1295 C CA . SER A 1 86 ? -32.966 -17.646 -0.049 1.00 24.00 86 SER A CA 1
ATOM 1296 C C . SER A 1 86 ? -31.616 -17.750 0.632 1.00 24.02 86 SER A C 1
ATOM 1297 O O . SER A 1 86 ? -31.414 -17.178 1.714 1.00 27.96 86 SER A O 1
ATOM 1305 N N . ALA A 1 87 ? -30.667 -18.436 0.029 1.00 23.55 87 ALA A N 1
ATOM 1306 C CA . ALA A 1 87 ? -29.334 -18.520 0.636 1.00 26.79 87 ALA A CA 1
ATOM 1307 C C . ALA A 1 87 ? -28.482 -17.271 0.473 1.00 20.88 87 ALA A C 1
ATOM 1308 O O . ALA A 1 87 ? -27.384 -17.183 1.068 1.00 21.76 87 ALA A O 1
ATOM 1315 N N . MET A 1 88 ? -28.950 -16.279 -0.311 1.00 29.37 88 MET A N 1
ATOM 1316 C CA . MET A 1 88 ? -28.087 -15.117 -0.647 1.00 29.42 88 MET A CA 1
ATOM 1317 C C . MET A 1 88 ? -28.291 -13.976 0.352 1.00 22.56 88 MET A C 1
ATOM 1318 O O . MET A 1 88 ? -29.349 -13.892 0.960 1.00 24.46 88 MET A O 1
ATOM 1332 N N . PRO A 1 89 ? -27.309 -13.104 0.560 1.00 25.95 89 PRO A N 1
ATOM 1333 C CA . PRO A 1 89 ? -26.025 -13.063 -0.129 1.00 21.62 89 PRO A CA 1
ATOM 1334 C C . PRO A 1 89 ? -25.042 -14.090 0.316 1.00 26.17 89 PRO A C 1
ATOM 1335 O O . PRO A 1 89 ? -24.020 -14.245 -0.339 1.00 27.60 89 PRO A O 1
ATOM 1346 N N . GLU A 1 90 ? -25.348 -14.784 1.423 1.00 29.13 90 GLU A N 1
ATOM 1347 C CA . GLU A 1 90 ? -24.334 -15.606 2.095 1.00 26.44 90 GLU A CA 1
ATOM 1348 C C . GLU A 1 90 ? -23.884 -16.725 1.185 1.00 21.70 90 GLU A C 1
ATOM 1349 O O . GLU A 1 90 ? -22.701 -17.090 1.182 1.00 21.01 90 GLU A O 1
ATOM 1361 N N . GLY A 1 91 ? -24.812 -17.303 0.422 1.00 21.77 91 GLY A N 1
ATOM 1362 C CA . GLY A 1 91 ? -24.450 -18.184 -0.665 1.00 22.70 91 GLY A CA 1
ATOM 1363 C C . GLY A 1 91 ? -24.635 -19.643 -0.322 1.00 28.30 91 GLY A C 1
ATOM 1364 O O . GLY A 1 91 ? -25.073 -20.022 0.766 1.00 32.96 91 GLY A O 1
ATOM 1368 N N . TYR A 1 92 ? -24.274 -20.488 -1.276 1.00 25.23 92 TYR A N 1
ATOM 1369 C CA . TYR A 1 92 ? -24.369 -21.921 -1.051 1.00 28.80 92 TYR A CA 1
ATOM 1370 C C . TYR A 1 92 ? -23.199 -22.638 -1.705 1.00 26.49 92 TYR A C 1
ATOM 1371 O O . TYR A 1 92 ? -22.494 -22.086 -2.560 1.00 22.00 92 TYR A O 1
ATOM 1389 N N . VAL A 1 93 ? -23.019 -23.892 -1.297 1.00 23.68 93 VAL A N 1
ATOM 1390 C CA . VAL A 1 93 ? -22.029 -24.784 -1.911 1.00 27.86 93 VAL A CA 1
ATOM 1391 C C . VAL A 1 93 ? -22.793 -25.703 -2.839 1.00 21.66 93 VAL A C 1
ATOM 1392 O O . VAL A 1 93 ? -23.937 -26.074 -2.555 1.00 27.36 93 VAL A O 1
ATOM 1405 N N . GLN A 1 94 ? -22.188 -26.036 -3.957 1.00 24.97 94 GLN A N 1
ATOM 1406 C CA . GLN A 1 94 ? -22.804 -26.903 -4.943 1.00 29.31 94 GLN A CA 1
ATOM 1407 C C . GLN A 1 94 ? -21.804 -27.977 -5.336 1.00 23.48 94 GLN A C 1
ATOM 1408 O O . GLN A 1 94 ? -20.707 -27.666 -5.833 1.00 23.32 94 GLN A O 1
ATOM 1422 N N . GLU A 1 95 ? -22.199 -29.234 -5.127 1.00 25.24 95 GLU A N 1
ATOM 1423 C CA . GLU A 1 95 ? -21.341 -30.407 -5.375 1.00 23.68 95 GLU A CA 1
ATOM 1424 C C . GLU A 1 95 ? -22.011 -31.315 -6.370 1.00 27.35 95 GLU A C 1
ATOM 1425 O O . GLU A 1 95 ? -23.229 -31.563 -6.280 1.00 30.14 95 GLU A O 1
ATOM 1437 N N . ARG A 1 96 ? -21.238 -31.805 -7.330 1.00 28.27 96 ARG A N 1
ATOM 1438 C CA . ARG A 1 96 ? -21.786 -32.715 -8.312 1.00 24.36 96 ARG A CA 1
ATOM 1439 C C . ARG A 1 96 ? -20.827 -33.866 -8.542 1.00 31.19 96 ARG A C 1
ATOM 1440 O O . ARG A 1 96 ? -19.598 -33.697 -8.545 1.00 30.08 96 ARG A O 1
ATOM 1461 N N . THR A 1 97 ? -21.405 -35.029 -8.823 1.00 33.72 97 THR A N 1
ATOM 1462 C CA . THR A 1 97 ? -20.760 -36.079 -9.618 1.00 32.03 97 THR A CA 1
ATOM 1463 C C . THR A 1 97 ? -21.462 -36.086 -10.962 1.00 30.80 97 THR A C 1
ATOM 1464 O O . THR A 1 97 ? -22.703 -36.131 -11.019 1.00 30.20 97 THR A O 1
ATOM 1475 N N . ILE A 1 98 ? -20.686 -36.030 -12.032 1.00 33.62 98 ILE A N 1
ATOM 1476 C CA . ILE A 1 98 ? -21.210 -36.165 -13.391 1.00 27.50 98 ILE A CA 1
ATOM 1477 C C . ILE A 1 98 ? -20.571 -37.387 -14.011 1.00 37.07 98 ILE A C 1
ATOM 1478 O O . ILE A 1 98 ? -19.379 -37.359 -14.348 1.00 34.18 98 ILE A O 1
ATOM 1494 N N . SER A 1 99 ? -21.369 -38.453 -14.153 1.00 37.30 99 SER A N 1
ATOM 1495 C CA . SER A 1 99 ? -20.906 -39.730 -14.673 1.00 44.24 99 SER A CA 1
ATOM 1496 C C . SER A 1 99 ? -21.250 -39.811 -16.145 1.00 39.74 99 SER A C 1
ATOM 1497 O O . SER A 1 99 ? -22.430 -39.938 -16.496 1.00 36.39 99 SER A O 1
ATOM 1505 N N . PHE A 1 100 ? -20.235 -39.735 -17.005 1.00 35.17 100 PHE A N 1
ATOM 1506 C CA . PHE A 1 100 ? -20.474 -39.944 -18.429 1.00 38.01 100 PHE A CA 1
ATOM 1507 C C . PHE A 1 100 ? -20.597 -41.447 -18.716 1.00 51.37 100 PHE A C 1
ATOM 1508 O O . PHE A 1 100 ? -19.874 -42.269 -18.137 1.00 50.45 100 PHE A O 1
ATOM 1525 N N . LYS A 1 101 ? -21.566 -41.807 -19.559 1.00 47.91 101 LYS A N 1
ATOM 1526 C CA . LYS A 1 101 ? -21.809 -43.207 -19.865 1.00 45.98 101 LYS A CA 1
ATOM 1527 C C . LYS A 1 101 ? -20.621 -43.763 -20.615 1.00 45.38 101 LYS A C 1
ATOM 1528 O O . LYS A 1 101 ? -20.188 -43.183 -21.615 1.00 46.02 101 LYS A O 1
ATOM 1547 N N . ASP A 1 102 ? -20.071 -44.863 -20.116 1.00 48.45 102 ASP A N 1
ATOM 1548 C CA . ASP A 1 102 ? -18.942 -45.526 -20.756 1.00 54.82 102 ASP A CA 1
ATOM 1549 C C . ASP A 1 102 ? -17.831 -44.535 -21.094 1.00 51.70 102 ASP A C 1
ATOM 1550 O O . ASP A 1 102 ? -17.232 -44.610 -22.166 1.00 52.26 102 ASP A O 1
ATOM 1559 N N . ASP A 1 103 ? -17.590 -43.573 -20.189 1.00 53.04 103 ASP A N 1
ATOM 1560 C CA . ASP A 1 103 ? -16.391 -42.732 -20.222 1.00 36.74 103 ASP A CA 1
ATOM 1561 C C . ASP A 1 103 ? -16.133 -42.258 -18.785 1.00 40.52 103 ASP A C 1
ATOM 1562 O O . ASP A 1 103 ? -16.691 -42.791 -17.822 1.00 43.33 103 ASP A O 1
ATOM 1571 N N . GLY A 1 104 ? -15.293 -41.249 -18.631 1.00 46.95 104 GLY A N 1
ATOM 1572 C CA . GLY A 1 104 ? -14.877 -40.801 -17.328 1.00 49.66 104 GLY A CA 1
ATOM 1573 C C . GLY A 1 104 ? -15.984 -40.159 -16.488 1.00 50.25 104 GLY A C 1
ATOM 1574 O O . GLY A 1 104 ? -17.181 -40.172 -16.797 1.00 41.28 104 GLY A O 1
ATOM 1578 N N . THR A 1 105 ? -15.532 -39.586 -15.368 1.00 49.40 105 THR A N 1
ATOM 1579 C CA . THR A 1 105 ? -16.395 -38.932 -14.400 1.00 40.66 105 THR A CA 1
ATOM 1580 C C . THR A 1 105 ? -15.807 -37.592 -14.024 1.00 43.61 105 THR A C 1
ATOM 1581 O O . THR A 1 105 ? -14.604 -37.509 -13.763 1.00 43.46 105 THR A O 1
ATOM 1592 N N . TYR A 1 106 ? -16.657 -36.542 -14.026 1.00 41.58 106 TYR A N 1
ATOM 1593 C CA . TYR A 1 106 ? -16.305 -35.255 -13.438 1.00 31.41 106 TYR A CA 1
ATOM 1594 C C . TYR A 1 106 ? -16.767 -35.220 -11.972 1.00 30.94 106 TYR A C 1
ATOM 1595 O O . TYR A 1 106 ? -17.888 -35.651 -11.645 1.00 26.23 106 TYR A O 1
ATOM 1613 N N . LYS A 1 107 ? -15.942 -34.647 -11.108 1.00 36.53 107 LYS A N 1
ATOM 1614 C CA . LYS A 1 107 ? -16.363 -34.271 -9.757 1.00 37.46 107 LYS A CA 1
ATOM 1615 C C . LYS A 1 107 ? -16.109 -32.782 -9.562 1.00 27.43 107 LYS A C 1
ATOM 1616 O O . LYS A 1 107 ? -15.018 -32.291 -9.876 1.00 30.14 107 LYS A O 1
ATOM 1635 N N . THR A 1 108 ? -17.120 -32.060 -9.076 1.00 31.93 108 THR A N 1
ATOM 1636 C CA . THR A 1 108 ? -17.059 -30.606 -8.977 1.00 26.69 108 THR A CA 1
ATOM 1637 C C . THR A 1 108 ? -17.516 -30.111 -7.617 1.00 20.20 108 THR A C 1
ATOM 1638 O O . THR A 1 108 ? -18.438 -30.644 -7.003 1.00 21.28 108 THR A O 1
ATOM 1649 N N . ARG A 1 109 ? -16.862 -29.057 -7.159 1.00 32.02 109 ARG A N 1
ATOM 1650 C CA . ARG A 1 109 ? -17.153 -28.406 -5.901 1.00 28.43 109 ARG A CA 1
ATOM 1651 C C . ARG A 1 109 ? -17.076 -26.914 -6.119 1.00 31.76 109 ARG A C 1
ATOM 1652 O O . ARG A 1 109 ? -16.080 -26.423 -6.678 1.00 33.29 109 ARG A O 1
ATOM 1673 N N . ALA A 1 110 ? -18.119 -26.191 -5.687 1.00 25.59 110 ALA A N 1
ATOM 1674 C CA . ALA A 1 110 ? -18.232 -24.781 -6.044 1.00 25.26 110 ALA A CA 1
ATOM 1675 C C . ALA A 1 110 ? -18.941 -24.003 -4.962 1.00 29.05 110 ALA A C 1
ATOM 1676 O O . ALA A 1 110 ? -19.804 -24.552 -4.262 1.00 30.52 110 ALA A O 1
ATOM 1683 N N . GLU A 1 111 ? -18.542 -22.729 -4.816 1.00 24.50 111 GLU A N 1
ATOM 1684 C CA . GLU A 1 111 ? -19.233 -21.743 -3.986 1.00 23.18 111 GLU A CA 1
ATOM 1685 C C . GLU A 1 111 ? -19.923 -20.756 -4.926 1.00 21.63 111 GLU A C 1
ATOM 1686 O O . GLU A 1 111 ? -19.294 -20.218 -5.829 1.00 20.31 111 GLU A O 1
ATOM 1698 N N . VAL A 1 112 ? -21.201 -20.511 -4.683 1.00 23.29 112 VAL A N 1
ATOM 1699 C CA . VAL A 1 112 ? -22.006 -19.505 -5.349 1.00 16.72 112 VAL A CA 1
ATOM 1700 C C . VAL A 1 112 ? -22.443 -18.525 -4.273 1.00 20.68 112 VAL A C 1
ATOM 1701 O O . VAL A 1 112 ? -23.217 -18.889 -3.386 1.00 22.75 112 VAL A O 1
ATOM 1714 N N . LYS A 1 113 ? -21.944 -17.286 -4.344 1.00 18.05 113 LYS A N 1
ATOM 1715 C CA . LYS A 1 113 ? -22.319 -16.277 -3.359 1.00 23.72 113 LYS A CA 1
ATOM 1716 C C . LYS A 1 113 ? -22.066 -14.876 -3.922 1.00 21.32 113 LYS A C 1
ATOM 1717 O O . LYS A 1 113 ? -21.416 -14.699 -4.960 1.00 22.93 113 LYS A O 1
ATOM 1736 N N . PHE A 1 114 ? -22.596 -13.872 -3.225 1.00 23.11 114 PHE A N 1
ATOM 1737 C CA . PHE A 1 114 ? -22.345 -12.500 -3.653 1.00 20.81 114 PHE A CA 1
ATOM 1738 C C . PHE A 1 114 ? -21.024 -12.028 -3.100 1.00 21.04 114 PHE A C 1
ATOM 1739 O O . PHE A 1 114 ? -20.574 -12.401 -2.017 1.00 22.83 114 PHE A O 1
ATOM 1756 N N . GLU A 1 115 ? -20.356 -11.180 -3.908 1.00 23.44 115 GLU A N 1
ATOM 1757 C CA . GLU A 1 115 ? -19.123 -10.502 -3.475 1.00 25.12 115 GLU A CA 1
ATOM 1758 C C . GLU A 1 115 ? -19.423 -9.090 -3.953 1.00 23.57 115 GLU A C 1
ATOM 1759 O O . GLU A 1 115 ? -19.043 -8.746 -5.087 1.00 31.36 115 GLU A O 1
ATOM 1771 N N . GLY A 1 116 ? -20.121 -8.328 -3.138 1.00 26.33 116 GLY A N 1
ATOM 1772 C CA . GLY A 1 116 ? -20.557 -6.999 -3.538 1.00 22.21 116 GLY A CA 1
ATOM 1773 C C . GLY A 1 116 ? -21.791 -7.109 -4.404 1.00 29.18 116 GLY A C 1
ATOM 1774 O O . GLY A 1 116 ? -22.752 -7.842 -4.073 1.00 22.05 116 GLY A O 1
ATOM 1778 N N . ASP A 1 117 ? -21.783 -6.379 -5.513 1.00 26.81 117 ASP A N 1
ATOM 1779 C CA . ASP A 1 117 ? -22.910 -6.362 -6.434 1.00 28.03 117 ASP A CA 1
ATOM 1780 C C . ASP A 1 117 ? -22.863 -7.540 -7.384 1.00 26.09 117 ASP A C 1
ATOM 1781 O O . ASP A 1 117 ? -23.792 -7.731 -8.159 1.00 30.78 117 ASP A O 1
ATOM 1790 N N . THR A 1 118 ? -21.821 -8.361 -7.311 1.00 23.54 118 THR A N 1
ATOM 1791 C CA . THR A 1 118 ? -21.587 -9.422 -8.276 1.00 27.38 118 THR A CA 1
ATOM 1792 C C . THR A 1 118 ? -21.815 -10.808 -7.666 1.00 24.17 118 THR A C 1
ATOM 1793 O O . THR A 1 118 ? -21.302 -11.114 -6.575 1.00 25.61 118 THR A O 1
ATOM 1804 N N . LEU A 1 119 ? -22.563 -11.639 -8.392 1.00 21.58 119 LEU A N 1
ATOM 1805 C CA . LEU A 1 119 ? -22.754 -13.029 -8.030 1.00 24.04 119 LEU A CA 1
ATOM 1806 C C . LEU A 1 119 ? -21.602 -13.823 -8.615 1.00 19.27 119 LEU A C 1
ATOM 1807 O O . LEU A 1 119 ? -21.394 -13.815 -9.826 1.00 20.17 119 LEU A O 1
ATOM 1823 N N . VAL A 1 120 ? -20.892 -14.536 -7.754 1.00 22.08 120 VAL A N 1
ATOM 1824 C CA . VAL A 1 120 ? -19.669 -15.239 -8.117 1.00 21.27 120 VAL A CA 1
ATOM 1825 C C . VAL A 1 120 ? -19.894 -16.722 -7.975 1.00 18.53 120 VAL A C 1
ATOM 1826 O O . VAL A 1 120 ? -20.520 -17.174 -7.006 1.00 16.55 120 VAL A O 1
ATOM 1839 N N . ASN A 1 121 ? -19.372 -17.487 -8.941 1.00 24.63 121 ASN A N 1
ATOM 1840 C CA . ASN A 1 121 ? -19.346 -18.961 -8.938 1.00 20.81 121 ASN A CA 1
ATOM 1841 C C . ASN A 1 121 ? -17.906 -19.386 -9.122 1.00 22.40 121 ASN A C 1
ATOM 1842 O O . ASN A 1 121 ? -17.364 -19.225 -10.218 1.00 22.23 121 ASN A O 1
ATOM 1853 N N . ARG A 1 122 ? -17.274 -19.907 -8.051 1.00 22.99 122 ARG A N 1
ATOM 1854 C CA . ARG A 1 122 ? -15.917 -20.452 -8.146 1.00 25.19 122 ARG A CA 1
ATOM 1855 C C . ARG A 1 122 ? -15.956 -21.969 -8.100 1.00 23.25 122 ARG A C 1
ATOM 1856 O O . ARG A 1 122 ? -16.462 -22.561 -7.133 1.00 21.02 122 ARG A O 1
ATOM 1877 N N . ILE A 1 123 ? -15.378 -22.614 -9.110 1.00 24.92 123 ILE A N 1
ATOM 1878 C CA . ILE A 1 123 ? -15.514 -24.051 -9.246 1.00 24.36 123 ILE A CA 1
ATOM 1879 C C . ILE A 1 123 ? -14.149 -24.712 -9.298 1.00 29.79 123 ILE A C 1
ATOM 1880 O O . ILE A 1 123 ? -13.211 -24.184 -9.894 1.00 23.44 123 ILE A O 1
ATOM 1896 N N . GLU A 1 124 ? -14.064 -25.892 -8.669 1.00 27.94 124 GLU A N 1
ATOM 1897 C CA . GLU A 1 124 ? -12.954 -26.807 -8.816 1.00 32.36 124 GLU A CA 1
ATOM 1898 C C . GLU A 1 124 ? -13.516 -28.067 -9.443 1.00 30.78 124 GLU A C 1
ATOM 1899 O O . GLU A 1 124 ? -14.440 -28.688 -8.884 1.00 24.42 124 GLU A O 1
ATOM 1911 N N . LEU A 1 125 ? -12.969 -28.444 -10.594 1.00 36.58 125 LEU A N 1
ATOM 1912 C CA . LEU A 1 125 ? -13.421 -29.586 -11.357 1.00 27.14 125 LEU A CA 1
ATOM 1913 C C . LEU A 1 125 ? -12.301 -30.624 -11.438 1.00 41.46 125 LEU A C 1
ATOM 1914 O O . LEU A 1 125 ? -11.136 -30.293 -11.708 1.00 36.36 125 LEU A O 1
ATOM 1930 N N . LYS A 1 126 ? -12.678 -31.890 -11.233 1.00 39.55 126 LYS A N 1
ATOM 1931 C CA . LYS A 1 126 ? -11.761 -33.022 -11.232 1.00 42.46 126 LYS A CA 1
ATOM 1932 C C . LYS A 1 126 ? -12.310 -34.101 -12.158 1.00 41.34 126 LYS A C 1
ATOM 1933 O O . LYS A 1 126 ? -13.426 -34.610 -11.947 1.00 38.95 126 LYS A O 1
ATOM 1952 N N . GLY A 1 127 ? -11.525 -34.443 -13.177 1.00 35.39 127 GLY A N 1
ATOM 1953 C CA . GLY A 1 127 ? -11.924 -35.475 -14.110 1.00 42.86 127 GLY A CA 1
ATOM 1954 C C . GLY A 1 127 ? -10.954 -36.638 -14.236 1.00 42.41 127 GLY A C 1
ATOM 1955 O O . GLY A 1 127 ? -9.747 -36.444 -14.439 1.00 43.21 127 GLY A O 1
ATOM 1959 N N . ILE A 1 128 ? -11.491 -37.859 -14.154 1.00 45.66 128 ILE A N 1
ATOM 1960 C CA . ILE A 1 128 ? -10.710 -39.087 -14.196 1.00 46.04 128 ILE A CA 1
ATOM 1961 C C . ILE A 1 128 ? -11.413 -40.105 -15.067 1.00 49.31 128 ILE A C 1
ATOM 1962 O O . ILE A 1 128 ? -12.603 -39.985 -15.362 1.00 46.22 128 ILE A O 1
ATOM 1978 N N . ASP A 1 129 ? -10.641 -41.116 -15.488 1.00 53.44 129 ASP A N 1
ATOM 1979 C CA . ASP A 1 129 ? -11.141 -42.292 -16.198 1.00 39.85 129 ASP A CA 1
ATOM 1980 C C . ASP A 1 129 ? -11.693 -41.959 -17.587 1.00 44.25 129 ASP A C 1
ATOM 1981 O O . ASP A 1 129 ? -12.594 -42.647 -18.074 1.00 41.41 129 ASP A O 1
ATOM 1990 N N . PHE A 1 130 ? -11.176 -40.919 -18.243 1.00 41.25 130 PHE A N 1
ATOM 1991 C CA . PHE A 1 130 ? -11.634 -40.575 -19.584 1.00 43.26 130 PHE A CA 1
ATOM 1992 C C . PHE A 1 130 ? -10.769 -41.275 -20.632 1.00 56.96 130 PHE A C 1
ATOM 1993 O O . PHE A 1 130 ? -9.547 -41.102 -20.645 1.00 65.92 130 PHE A O 1
ATOM 2010 N N . LYS A 1 131 ? -11.401 -42.038 -21.531 1.00 50.74 131 LYS A N 1
ATOM 2011 C CA . LYS A 1 131 ? -10.638 -42.711 -22.570 1.00 52.99 131 LYS A CA 1
ATOM 2012 C C . LYS A 1 131 ? -10.130 -41.701 -23.586 1.00 51.44 131 LYS A C 1
ATOM 2013 O O . LYS A 1 131 ? -10.911 -40.922 -24.146 1.00 61.47 131 LYS A O 1
ATOM 2032 N N . GLU A 1 132 ? -8.819 -41.727 -23.847 1.00 52.41 132 GLU A N 1
ATOM 2033 C CA . GLU A 1 132 ? -8.173 -40.614 -24.524 1.00 60.85 132 GLU A CA 1
ATOM 2034 C C . GLU A 1 132 ? -8.734 -40.351 -25.911 1.00 57.67 132 GLU A C 1
ATOM 2035 O O . GLU A 1 132 ? -8.426 -39.297 -26.488 1.00 49.53 132 GLU A O 1
ATOM 2047 N N . ASP A 1 133 ? -9.513 -41.268 -26.469 1.00 62.51 133 ASP A N 1
ATOM 2048 C CA . ASP A 1 133 ? -10.281 -40.985 -27.677 1.00 69.65 133 ASP A CA 1
ATOM 2049 C C . ASP A 1 133 ? -11.723 -41.443 -27.470 1.00 72.96 133 ASP A C 1
ATOM 2050 O O . ASP A 1 133 ? -12.284 -42.240 -28.237 1.00 75.75 133 ASP A O 1
ATOM 2059 N N . GLY A 1 134 ? -12.327 -40.965 -26.370 1.00 69.64 134 GLY A N 1
ATOM 2060 C CA . GLY A 1 134 ? -13.758 -41.022 -26.189 1.00 61.47 134 GLY A CA 1
ATOM 2061 C C . GLY A 1 134 ? -14.429 -39.822 -26.827 1.00 61.45 134 GLY A C 1
ATOM 2062 O O . GLY A 1 134 ? -13.824 -39.062 -27.593 1.00 51.95 134 GLY A O 1
ATOM 2066 N N . ASN A 1 135 ? -15.708 -39.650 -26.500 1.00 53.75 135 ASN A N 1
ATOM 2067 C CA . ASN A 1 135 ? -16.420 -38.498 -27.047 1.00 53.36 135 ASN A CA 1
ATOM 2068 C C . ASN A 1 135 ? -15.970 -37.188 -26.395 1.00 52.87 135 ASN A C 1
ATOM 2069 O O . ASN A 1 135 ? -16.004 -36.127 -27.035 1.00 48.23 135 ASN A O 1
ATOM 2080 N N . ILE A 1 136 ? -15.528 -37.246 -25.141 1.00 56.98 136 ILE A N 1
ATOM 2081 C CA . ILE A 1 136 ? -15.119 -36.064 -24.399 1.00 47.81 136 ILE A CA 1
ATOM 2082 C C . ILE A 1 136 ? -13.719 -35.667 -24.843 1.00 48.75 136 ILE A C 1
ATOM 2083 O O . ILE A 1 136 ? -13.532 -34.624 -25.486 1.00 46.42 136 ILE A O 1
ATOM 2099 N N . LEU A 1 137 ? -12.722 -36.486 -24.490 1.00 47.93 137 LEU A N 1
ATOM 2100 C CA . LEU A 1 137 ? -11.338 -36.097 -24.769 1.00 48.98 137 LEU A CA 1
ATOM 2101 C C . LEU A 1 137 ? -11.085 -36.017 -26.274 1.00 57.85 137 LEU A C 1
ATOM 2102 O O . LEU A 1 137 ? -10.283 -35.182 -26.733 1.00 50.63 137 LEU A O 1
ATOM 2118 N N . GLY A 1 138 ? -11.788 -36.833 -27.064 1.00 52.96 138 GLY A N 1
ATOM 2119 C CA . GLY A 1 138 ? -11.646 -36.767 -28.503 1.00 46.57 138 GLY A CA 1
ATOM 2120 C C . GLY A 1 138 ? -12.515 -35.734 -29.170 1.00 46.45 138 GLY A C 1
ATOM 2121 O O . GLY A 1 138 ? -12.786 -35.858 -30.370 1.00 47.58 138 GLY A O 1
ATOM 2125 N N . HIS A 1 139 ? -12.960 -34.725 -28.404 1.00 45.25 139 HIS A N 1
ATOM 2126 C CA . HIS A 1 139 ? -13.691 -33.561 -28.937 1.00 44.97 139 HIS A CA 1
ATOM 2127 C C . HIS A 1 139 ? -14.726 -33.955 -29.993 1.00 46.77 139 HIS A C 1
ATOM 2128 O O . HIS A 1 139 ? -14.773 -33.410 -31.119 1.00 47.27 139 HIS A O 1
ATOM 2142 N N . LYS A 1 140 ? -15.595 -34.902 -29.640 1.00 44.20 140 LYS A N 1
ATOM 2143 C CA . LYS A 1 140 ? -16.541 -35.448 -30.596 1.00 51.18 140 LYS A CA 1
ATOM 2144 C C . LYS A 1 140 ? -17.971 -34.950 -30.390 1.00 49.19 140 LYS A C 1
ATOM 2145 O O . LYS A 1 140 ? -18.906 -35.547 -30.910 1.00 42.65 140 LYS A O 1
ATOM 2164 N N . LEU A 1 141 ? -18.162 -33.853 -29.656 1.00 57.48 141 LEU A N 1
ATOM 2165 C CA . LEU A 1 141 ? -19.491 -33.408 -29.264 1.00 40.95 141 LEU A CA 1
ATOM 2166 C C . LEU A 1 141 ? -19.908 -32.180 -30.061 1.00 42.44 141 LEU A C 1
ATOM 2167 O O . LEU A 1 141 ? -19.094 -31.297 -30.353 1.00 40.52 141 LEU A O 1
ATOM 2183 N N . GLU A 1 142 ? -21.187 -32.155 -30.436 1.00 39.65 142 GLU A N 1
ATOM 2184 C CA . GLU A 1 142 ? -21.740 -31.031 -31.169 1.00 40.54 142 GLU A CA 1
ATOM 2185 C C . GLU A 1 142 ? -21.711 -29.793 -30.281 1.00 32.65 142 GLU A C 1
ATOM 2186 O O . GLU A 1 142 ? -21.778 -29.879 -29.057 1.00 30.12 142 GLU A O 1
ATOM 2198 N N . TYR A 1 143 ? -21.586 -28.634 -30.913 1.00 31.22 143 TYR A N 1
ATOM 2199 C CA . TYR A 1 143 ? -21.580 -27.367 -30.201 1.00 27.59 143 TYR A CA 1
ATOM 2200 C C . TYR A 1 143 ? -23.019 -26.888 -30.049 1.00 30.92 143 TYR A C 1
ATOM 2201 O O . TYR A 1 143 ? -23.498 -26.003 -30.774 1.00 27.47 143 TYR A O 1
ATOM 2219 N N . ASN A 1 144 ? -23.730 -27.510 -29.091 1.00 30.51 144 ASN A N 1
ATOM 2220 C CA . ASN A 1 144 ? -25.096 -27.127 -28.765 1.00 22.66 144 ASN A CA 1
ATOM 2221 C C . ASN A 1 144 ? -25.445 -27.806 -27.468 1.00 23.79 144 ASN A C 1
ATOM 2222 O O . ASN A 1 144 ? -24.628 -28.516 -26.874 1.00 31.34 144 ASN A O 1
ATOM 2233 N N . PHE A 1 145 ? -26.673 -27.588 -27.021 1.00 26.54 145 PHE A N 1
ATOM 2234 C CA . PHE A 1 145 ? -27.082 -28.075 -25.697 1.00 25.66 145 PHE A CA 1
ATOM 2235 C C . PHE A 1 145 ? -28.593 -28.188 -25.698 1.00 27.93 145 PHE A C 1
ATOM 2236 O O . PHE A 1 145 ? -29.286 -27.194 -25.952 1.00 40.46 145 PHE A O 1
ATOM 2253 N N . ASN A 1 146 ? -29.100 -29.376 -25.432 1.00 29.88 146 ASN A N 1
ATOM 2254 C CA . ASN A 1 146 ? -30.521 -29.673 -25.540 1.00 37.07 146 ASN A CA 1
ATOM 2255 C C . ASN A 1 146 ? -31.236 -29.274 -24.2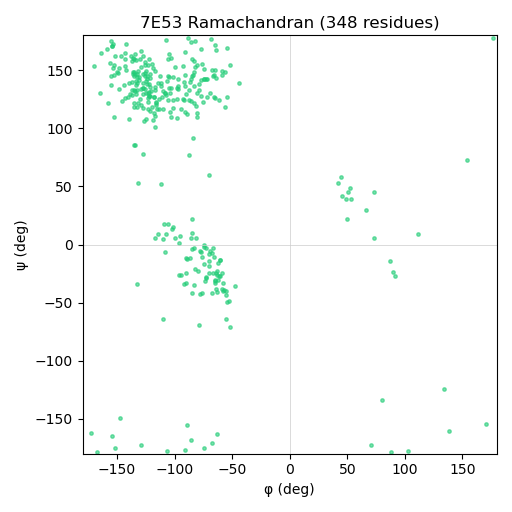56 1.00 31.39 146 ASN A C 1
ATOM 2256 O O . ASN A 1 146 ? -30.636 -29.196 -23.191 1.00 33.26 146 ASN A O 1
ATOM 2267 N N . SER A 1 147 ? -32.547 -29.088 -24.367 1.00 37.98 147 SER A N 1
ATOM 2268 C CA . SER A 1 147 ? -33.355 -28.686 -23.231 1.00 31.83 147 SER A CA 1
ATOM 2269 C C . SER A 1 147 ? -33.519 -29.822 -22.241 1.00 36.46 147 SER A C 1
ATOM 2270 O O . SER A 1 147 ? -33.671 -30.973 -22.618 1.00 41.62 147 SER A O 1
ATOM 2278 N N . HIS A 1 148 ? -33.505 -29.492 -20.948 1.00 42.79 148 HIS A N 1
ATOM 2279 C CA . HIS A 1 148 ? -33.559 -30.487 -19.891 1.00 35.33 148 HIS A CA 1
ATOM 2280 C C . HIS A 1 148 ? -34.395 -30.003 -18.718 1.00 34.06 148 HIS A C 1
ATOM 2281 O O . HIS A 1 148 ? -34.601 -28.800 -18.530 1.00 34.51 148 HIS A O 1
ATOM 2295 N N . ASN A 1 149 ? -34.847 -30.967 -17.904 1.00 33.93 149 ASN A N 1
ATOM 2296 C CA . ASN A 1 149 ? -35.617 -30.712 -16.695 1.00 36.85 149 ASN A CA 1
ATOM 2297 C C . ASN A 1 149 ? -34.820 -31.193 -15.494 1.00 35.56 149 ASN A C 1
ATOM 2298 O O . ASN A 1 149 ? -34.468 -32.373 -15.431 1.00 36.42 149 ASN A O 1
ATOM 2309 N N . VAL A 1 150 ? -34.554 -30.285 -14.547 1.00 33.82 150 VAL A N 1
ATOM 2310 C CA . VAL A 1 150 ? -33.739 -30.556 -13.371 1.00 26.98 150 VAL A CA 1
ATOM 2311 C C . VAL A 1 150 ? -34.675 -30.717 -12.193 1.00 37.78 150 VAL A C 1
ATOM 2312 O O . VAL A 1 150 ? -35.303 -29.743 -11.763 1.00 33.35 150 VAL A O 1
ATOM 2325 N N . TYR A 1 151 ? -34.725 -31.940 -11.637 1.00 38.98 151 TYR A N 1
ATOM 2326 C CA . TYR A 1 151 ? -35.669 -32.265 -10.583 1.00 36.20 151 TYR A CA 1
ATOM 2327 C C . TYR A 1 151 ? -35.004 -32.029 -9.238 1.00 33.26 151 TYR A C 1
ATOM 2328 O O . TYR A 1 151 ? -33.938 -32.604 -8.952 1.00 31.35 151 TYR A O 1
ATOM 2346 N N . ILE A 1 152 ? -35.652 -31.217 -8.399 1.00 30.04 152 ILE A N 1
ATOM 2347 C CA . ILE A 1 152 ? -35.094 -30.841 -7.109 1.00 34.02 152 ILE A CA 1
ATOM 2348 C C . ILE A 1 152 ? -35.914 -31.458 -5.992 1.00 39.79 152 ILE A C 1
ATOM 2349 O O . ILE A 1 152 ? -37.155 -31.433 -6.029 1.00 35.51 152 ILE A O 1
ATOM 2365 N N . THR A 1 153 ? -35.212 -31.995 -4.989 1.00 37.95 153 THR A N 1
ATOM 2366 C CA . THR A 1 153 ? -35.826 -32.499 -3.776 1.00 40.34 153 THR A CA 1
ATOM 2367 C C . THR A 1 153 ? -35.094 -31.904 -2.579 1.00 35.05 153 THR A C 1
ATOM 2368 O O . THR A 1 153 ? -33.929 -31.530 -2.675 1.00 30.60 153 THR A O 1
ATOM 2379 N N . ALA A 1 154 ? -35.748 -31.905 -1.426 1.00 42.91 154 ALA A N 1
ATOM 2380 C CA . ALA A 1 154 ? -35.111 -31.385 -0.227 1.00 44.20 154 ALA A CA 1
ATOM 2381 C C . ALA A 1 154 ? -34.172 -32.399 0.405 1.00 44.39 154 ALA A C 1
ATOM 2382 O O . ALA A 1 154 ? -34.308 -33.615 0.208 1.00 48.11 154 ALA A O 1
ATOM 2389 N N . ASP A 1 155 ? -33.188 -31.878 1.135 1.00 48.68 155 ASP A N 1
ATOM 2390 C CA . ASP A 1 155 ? -32.182 -32.637 1.886 1.00 41.67 155 ASP A CA 1
ATOM 2391 C C . ASP A 1 155 ? -32.269 -32.038 3.294 1.00 56.30 155 ASP A C 1
ATOM 2392 O O . ASP A 1 155 ? -31.427 -31.203 3.678 1.00 45.66 155 ASP A O 1
ATOM 2401 N N . LYS A 1 156 ? -33.307 -32.443 4.042 1.00 52.38 156 LYS A N 1
ATOM 2402 C CA . LYS A 1 156 ? -33.631 -31.726 5.270 1.00 50.06 156 LYS A CA 1
ATOM 2403 C C . LYS A 1 156 ? -32.498 -31.780 6.289 1.00 46.19 156 LYS A C 1
ATOM 2404 O O . LYS A 1 156 ? -32.313 -30.837 7.068 1.00 45.58 156 LYS A O 1
ATOM 2423 N N . GLN A 1 157 ? -31.718 -32.857 6.289 1.00 49.69 157 GLN A N 1
ATOM 2424 C CA . GLN A 1 157 ? -30.718 -33.017 7.330 1.00 58.26 157 GLN A CA 1
ATOM 2425 C C . GLN A 1 157 ? -29.465 -32.191 7.070 1.00 58.24 157 GLN A C 1
ATOM 2426 O O . GLN A 1 157 ? -28.731 -31.910 8.020 1.00 62.58 157 GLN A O 1
ATOM 2440 N N . LYS A 1 158 ? -29.188 -31.806 5.812 1.00 58.04 158 LYS A N 1
ATOM 2441 C CA . LYS A 1 158 ? -28.123 -30.848 5.523 1.00 59.30 158 LYS A CA 1
ATOM 2442 C C . LYS A 1 158 ? -28.659 -29.438 5.231 1.00 53.72 158 LYS A C 1
ATOM 2443 O O . LYS A 1 158 ? -27.910 -28.587 4.759 1.00 47.52 158 LYS A O 1
ATOM 2462 N N . ASN A 1 159 ? -29.930 -29.173 5.535 1.00 49.59 159 ASN A N 1
ATOM 2463 C CA . ASN A 1 159 ? -30.521 -27.849 5.405 1.00 44.50 159 ASN A CA 1
ATOM 2464 C C . ASN A 1 159 ? -30.304 -27.289 4.008 1.00 37.20 159 ASN A C 1
ATOM 2465 O O . ASN A 1 159 ? -30.032 -26.106 3.823 1.00 40.95 159 ASN A O 1
ATOM 2476 N N . GLY A 1 160 ? -30.419 -28.152 3.013 1.00 41.84 160 GLY A N 1
ATOM 2477 C CA . GLY A 1 160 ? -30.153 -27.808 1.619 1.00 32.83 160 GLY A CA 1
ATOM 2478 C C . GLY A 1 160 ? -31.057 -28.602 0.716 1.00 33.32 160 GLY A C 1
ATOM 2479 O O . GLY A 1 160 ? -32.179 -28.958 1.091 1.00 32.42 160 GLY A O 1
ATOM 2483 N N . ILE A 1 161 ? -30.554 -28.898 -0.493 1.00 21.80 161 ILE A N 1
ATOM 2484 C CA . ILE A 1 161 ? -31.364 -29.615 -1.482 1.00 27.06 161 ILE A CA 1
ATOM 2485 C C . ILE A 1 161 ? -30.473 -30.590 -2.252 1.00 27.94 161 ILE A C 1
ATOM 2486 O O . ILE A 1 161 ? -29.256 -30.637 -2.078 1.00 32.17 161 ILE A O 1
ATOM 2502 N N . LYS A 1 162 ? -31.126 -31.411 -3.061 1.00 25.24 162 LYS A N 1
ATOM 2503 C CA . LYS A 1 162 ? -30.458 -32.382 -3.912 1.00 25.29 162 LYS A CA 1
ATOM 2504 C C . LYS A 1 162 ? -31.123 -32.278 -5.267 1.00 22.95 162 LYS A C 1
ATOM 2505 O O . LYS A 1 162 ? -32.265 -31.823 -5.370 1.00 24.99 162 LYS A O 1
ATOM 2524 N N . ALA A 1 163 ? -30.426 -32.755 -6.299 1.00 25.02 163 ALA A N 1
ATOM 2525 C CA . ALA A 1 163 ? -31.034 -32.839 -7.616 1.00 24.70 163 ALA A CA 1
ATOM 2526 C C . ALA A 1 163 ? -30.410 -33.997 -8.372 1.00 28.64 163 ALA A C 1
ATOM 2527 O O . ALA A 1 163 ? -29.244 -34.323 -8.207 1.00 34.03 163 ALA A O 1
ATOM 2534 N N . ASN A 1 164 ? -31.215 -34.609 -9.231 1.00 32.68 164 ASN A N 1
ATOM 2535 C CA . ASN A 1 164 ? -30.790 -35.722 -10.080 1.00 38.02 164 ASN A CA 1
ATOM 2536 C C . ASN A 1 164 ? -31.393 -35.417 -11.445 1.00 39.43 164 ASN A C 1
ATOM 2537 O O . ASN A 1 164 ? -32.566 -35.025 -11.535 1.00 39.09 164 ASN A O 1
ATOM 2548 N N . PHE A 1 165 ? -30.578 -35.542 -12.498 1.00 32.79 165 PHE A N 1
ATOM 2549 C CA . PHE A 1 165 ? -31.089 -35.308 -13.840 1.00 28.03 165 PHE A CA 1
ATOM 2550 C C . PHE A 1 165 ? -30.089 -35.893 -14.809 1.00 32.25 165 PHE A C 1
ATOM 2551 O O . PHE A 1 165 ? -28.940 -36.191 -14.430 1.00 31.40 165 PHE A O 1
ATOM 2568 N N . LYS A 1 166 ? -30.547 -36.056 -16.055 1.00 34.78 166 LYS A N 1
ATOM 2569 C CA . LYS A 1 166 ? -29.776 -36.682 -17.115 1.00 31.63 166 LYS A CA 1
ATOM 2570 C C . LYS A 1 166 ? -29.539 -35.696 -18.243 1.00 33.51 166 LYS A C 1
ATOM 2571 O O . LYS A 1 166 ? -30.487 -35.123 -18.766 1.00 38.69 166 LYS A O 1
ATOM 2590 N N . ILE A 1 167 ? -28.288 -35.521 -18.637 1.00 29.18 167 ILE A N 1
ATOM 2591 C CA . ILE A 1 167 ? -27.932 -34.638 -19.733 1.00 38.45 167 ILE A CA 1
ATOM 2592 C C . ILE A 1 167 ? -27.590 -35.490 -20.941 1.00 35.89 167 ILE A C 1
ATOM 2593 O O . ILE A 1 167 ? -26.877 -36.479 -20.817 1.00 38.87 167 ILE A O 1
ATOM 2609 N N . ARG A 1 168 ? -28.114 -35.108 -22.102 1.00 41.02 168 ARG A N 1
ATOM 2610 C CA . ARG A 1 168 ? -28.019 -35.844 -23.358 1.00 33.92 168 ARG A CA 1
ATOM 2611 C C . ARG A 1 168 ? -27.250 -34.965 -24.340 1.00 38.78 168 ARG A C 1
ATOM 2612 O O . ARG A 1 168 ? -27.818 -34.013 -24.906 1.00 42.45 168 ARG A O 1
ATOM 2633 N N . HIS A 1 169 ? -25.965 -35.263 -24.523 1.00 39.54 169 HIS A N 1
ATOM 2634 C CA . HIS A 1 169 ? -25.118 -34.507 -25.419 1.00 32.79 169 HIS A CA 1
ATOM 2635 C C . HIS A 1 169 ? -25.176 -35.121 -26.803 1.00 37.57 169 HIS A C 1
ATOM 2636 O O . HIS A 1 169 ? -24.944 -36.324 -26.953 1.00 43.43 169 HIS A O 1
ATOM 2650 N N . ASN A 1 170 ? -25.419 -34.302 -27.813 1.00 40.22 170 ASN A N 1
ATOM 2651 C CA . 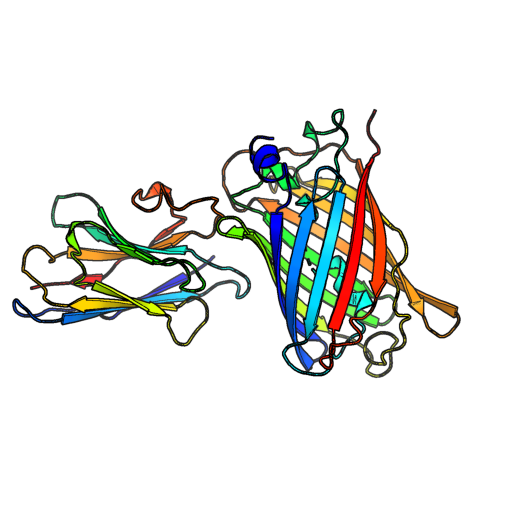ASN A 1 170 ? -25.438 -34.809 -29.177 1.00 36.66 170 ASN A CA 1
ATOM 2652 C C . ASN A 1 170 ? -24.014 -35.029 -29.668 1.00 46.21 170 ASN A C 1
ATOM 2653 O O . ASN A 1 170 ? -23.175 -34.132 -29.578 1.00 42.50 170 ASN A O 1
ATOM 2664 N N . VAL A 1 171 ? -23.754 -36.252 -30.183 1.00 53.73 171 VAL A N 1
ATOM 2665 C CA . VAL A 1 171 ? -22.477 -36.652 -30.757 1.00 47.49 171 VAL A CA 1
ATOM 2666 C C . VAL A 1 171 ? -22.494 -36.357 -32.244 1.00 46.77 171 VAL A C 1
ATOM 2667 O O . VAL A 1 171 ? -23.540 -36.453 -32.897 1.00 44.15 171 VAL A O 1
ATOM 2680 N N . GLU A 1 172 ? -21.324 -35.986 -32.787 1.00 49.64 172 GLU A N 1
ATOM 2681 C CA . GLU A 1 172 ? -21.226 -35.595 -34.192 1.00 56.11 172 GLU A CA 1
ATOM 2682 C C . GLU A 1 172 ? -21.635 -36.721 -35.142 1.00 55.43 172 GLU A C 1
ATOM 2683 O O . GLU A 1 172 ? -21.839 -36.452 -36.330 1.00 61.69 172 GLU A O 1
ATOM 2695 N N . ASP A 1 173 ? -21.769 -37.959 -34.652 1.00 51.18 173 ASP A N 1
ATOM 2696 C CA . ASP A 1 173 ? -22.120 -39.112 -35.462 1.00 50.03 173 ASP A CA 1
ATOM 2697 C C . ASP A 1 173 ? -23.592 -39.509 -35.327 1.00 54.45 173 ASP A C 1
ATOM 2698 O O . ASP A 1 173 ? -23.966 -40.636 -35.707 1.00 46.38 173 ASP A O 1
ATOM 2707 N N . GLY A 1 174 ? -24.429 -38.617 -34.776 1.00 49.75 174 GLY A N 1
ATOM 2708 C CA . GLY A 1 174 ? -25.844 -38.892 -34.632 1.00 39.47 174 GLY A CA 1
ATOM 2709 C C . GLY A 1 174 ? -26.252 -39.566 -33.349 1.00 38.13 174 GLY A C 1
ATOM 2710 O O . GLY A 1 174 ? -27.427 -39.448 -32.951 1.00 40.86 174 GLY A O 1
ATOM 2714 N N . SER A 1 175 ? -25.340 -40.268 -32.683 1.00 40.21 175 SER A N 1
ATOM 2715 C CA . SER A 1 175 ? -25.676 -40.906 -31.420 1.00 45.11 175 SER A CA 1
ATOM 2716 C C . SER A 1 175 ? -25.763 -39.832 -30.337 1.00 44.03 175 SER A C 1
ATOM 2717 O O . SER A 1 175 ? -25.625 -38.640 -30.607 1.00 48.09 175 SER A O 1
ATOM 2725 N N . VAL A 1 176 ? -25.971 -40.270 -29.096 1.00 47.04 176 VAL A N 1
ATOM 2726 C CA . VAL A 1 176 ? -26.197 -39.367 -27.972 1.00 50.37 176 VAL A CA 1
ATOM 2727 C C . VAL A 1 176 ? -25.363 -39.825 -26.781 1.00 47.35 176 VAL A C 1
ATOM 2728 O O . VAL A 1 176 ? -25.529 -40.951 -26.301 1.00 45.98 176 VAL A O 1
ATOM 2741 N N . GLN A 1 177 ? -24.490 -38.938 -26.289 1.00 46.71 177 GLN A N 1
ATOM 2742 C CA . GLN A 1 177 ? -23.655 -39.216 -25.129 1.00 34.44 177 GLN A CA 1
ATOM 2743 C C . GLN A 1 177 ? -24.335 -38.694 -23.891 1.00 38.52 177 GLN A C 1
ATOM 2744 O O . GLN A 1 177 ? -24.501 -37.479 -23.738 1.00 41.34 177 GLN A O 1
ATOM 2758 N N . LEU A 1 178 ? -24.689 -39.586 -22.980 1.00 41.95 178 LEU A N 1
ATOM 2759 C CA . LEU A 1 178 ? -25.419 -39.153 -21.794 1.00 42.12 178 LEU A CA 1
ATOM 2760 C C . LEU A 1 178 ? -24.501 -39.010 -20.573 1.00 41.71 178 LEU A C 1
ATOM 2761 O O . LEU A 1 178 ? -23.447 -39.651 -20.463 1.00 34.91 178 LEU A O 1
ATOM 2777 N N . ALA A 1 179 ? -24.913 -38.127 -19.654 1.00 39.25 179 ALA A N 1
ATOM 2778 C CA . ALA A 1 179 ? -24.089 -37.713 -18.512 1.00 39.01 179 ALA A CA 1
ATOM 2779 C C . ALA A 1 179 ? -24.988 -37.617 -17.282 1.00 34.38 179 ALA A C 1
ATOM 2780 O O . ALA A 1 179 ? -25.833 -36.728 -17.214 1.00 37.03 179 ALA A O 1
ATOM 2787 N N . ASP A 1 180 ? -24.863 -38.553 -16.347 1.00 29.10 180 ASP A N 1
ATOM 2788 C CA . ASP A 1 180 ? -25.756 -38.598 -15.201 1.00 27.52 180 ASP A CA 1
ATOM 2789 C C . ASP A 1 180 ? -25.277 -37.574 -14.181 1.00 35.44 180 ASP A C 1
ATOM 2790 O O . ASP A 1 180 ? -24.080 -37.531 -13.865 1.00 37.94 180 ASP A O 1
ATOM 2799 N N . HIS A 1 181 ? -26.185 -36.730 -13.690 1.00 26.27 181 HIS A N 1
ATOM 2800 C CA . HIS A 1 181 ? -25.827 -35.698 -12.752 1.00 25.58 181 HIS A CA 1
ATOM 2801 C C . HIS A 1 181 ? -26.401 -35.987 -11.376 1.00 28.49 181 HIS A C 1
ATOM 2802 O O . HIS A 1 181 ? -27.614 -36.173 -11.224 1.00 35.10 181 HIS A O 1
ATOM 2816 N N . TYR A 1 182 ? -25.537 -35.986 -10.359 1.00 28.11 182 TYR A N 1
ATOM 2817 C CA . TYR A 1 182 ? -25.954 -36.075 -8.956 1.00 30.58 182 TYR A CA 1
ATOM 2818 C C . TYR A 1 182 ? -25.411 -34.856 -8.245 1.00 29.43 182 TYR A C 1
ATOM 2819 O O . TYR A 1 182 ? -24.211 -34.565 -8.333 1.00 26.29 182 TYR A O 1
ATOM 2837 N N . GLN A 1 183 ? -26.293 -34.145 -7.542 1.00 28.70 183 GLN A N 1
ATOM 2838 C CA . GLN A 1 183 ? -26.001 -32.799 -7.077 1.00 27.01 183 GLN A CA 1
ATOM 2839 C C . GLN A 1 183 ? -26.615 -32.563 -5.732 1.00 19.88 183 GLN A C 1
ATOM 2840 O O . GLN A 1 183 ? -27.769 -32.925 -5.511 1.00 32.12 183 GLN A O 1
ATOM 2854 N N . GLN A 1 184 ? -25.864 -31.932 -4.839 1.00 29.40 184 GLN A N 1
ATOM 2855 C CA . GLN A 1 184 ? -26.394 -31.480 -3.545 1.00 32.20 184 GLN A CA 1
ATOM 2856 C C . GLN A 1 184 ? -25.890 -30.076 -3.281 1.00 24.61 184 GLN A C 1
ATOM 2857 O O . GLN A 1 184 ? -24.783 -29.716 -3.689 1.00 30.47 184 GLN A O 1
ATOM 2871 N N . ASN A 1 185 ? -26.704 -29.290 -2.570 1.00 32.15 185 ASN A N 1
ATOM 2872 C CA . ASN A 1 185 ? -26.424 -27.880 -2.284 1.00 26.11 185 ASN A CA 1
ATOM 2873 C C . ASN A 1 185 ? -26.699 -27.561 -0.810 1.00 22.93 185 ASN A C 1
ATOM 2874 O O . ASN A 1 185 ? -27.785 -27.852 -0.287 1.00 22.76 185 ASN A O 1
ATOM 2885 N N . THR A 1 186 ? -25.757 -26.880 -0.168 1.00 24.51 186 THR A N 1
ATOM 2886 C CA . THR A 1 186 ? -25.853 -26.523 1.249 1.00 30.23 186 THR A CA 1
ATOM 2887 C C . THR A 1 186 ? -25.630 -25.038 1.516 1.00 29.26 186 THR A C 1
ATOM 2888 O O . THR A 1 186 ? -24.717 -24.428 0.965 1.00 28.14 186 THR A O 1
ATOM 2899 N N . PRO A 1 187 ? -26.405 -24.430 2.400 1.00 28.21 187 PRO A N 1
ATOM 2900 C CA . PRO A 1 187 ? -26.126 -23.045 2.736 1.00 27.22 187 PRO A CA 1
ATOM 2901 C C . PRO A 1 187 ? -24.702 -22.878 3.242 1.00 27.59 187 PRO A C 1
ATOM 2902 O O . PRO A 1 187 ? -24.129 -23.775 3.861 1.00 36.86 187 PRO A O 1
ATOM 2913 N N . ILE A 1 188 ? -24.119 -21.716 2.966 1.00 30.31 188 ILE A N 1
ATOM 2914 C CA . ILE A 1 188 ? -22.854 -21.372 3.589 1.00 34.64 188 ILE A CA 1
ATOM 2915 C C . ILE A 1 188 ? -23.123 -20.757 4.950 1.00 29.93 188 ILE A C 1
ATOM 2916 O O . ILE A 1 188 ? -22.424 -21.029 5.927 1.00 31.15 188 ILE A O 1
ATOM 2932 N N . GLY A 1 189 ? -24.138 -19.883 5.023 1.00 28.95 189 GLY A N 1
ATOM 2933 C CA . GLY A 1 189 ? -24.471 -19.212 6.244 1.00 39.55 189 GLY A CA 1
ATOM 2934 C C . GLY A 1 189 ? -25.318 -20.047 7.157 1.00 43.44 189 GLY A C 1
ATOM 2935 O O . GLY A 1 189 ? -25.739 -21.152 6.845 1.00 36.04 189 GLY A O 1
ATOM 2939 N N . ASP A 1 190 ? -25.575 -19.496 8.356 1.00 54.86 190 ASP A N 1
ATOM 2940 C CA . ASP A 1 190 ? -26.372 -20.112 9.408 1.00 51.29 190 ASP A CA 1
ATOM 2941 C C . ASP A 1 190 ? -27.824 -19.678 9.372 1.00 51.64 190 ASP A C 1
ATOM 2942 O O . ASP A 1 190 ? -28.700 -20.433 9.808 1.00 46.16 190 ASP A O 1
ATOM 2951 N N . GLY A 1 191 ? -28.094 -18.483 8.840 1.00 49.60 191 GLY A N 1
ATOM 2952 C CA . GLY A 1 191 ? -29.437 -17.966 8.755 1.00 37.19 191 GLY A CA 1
ATOM 2953 C C . GLY A 1 191 ? -30.375 -18.917 8.056 1.00 44.26 191 GLY A C 1
ATOM 2954 O O . GLY A 1 191 ? -29.949 -19.916 7.454 1.00 44.26 191 GLY A O 1
ATOM 2958 N N . PRO A 1 192 ? -31.671 -18.644 8.120 1.00 43.69 192 PRO A N 1
ATOM 2959 C CA . PRO A 1 192 ? -32.656 -19.593 7.604 1.00 43.33 192 PRO A CA 1
ATOM 2960 C C . PRO A 1 192 ? -32.738 -19.591 6.073 1.00 48.73 192 PRO A C 1
ATOM 2961 O O . PRO A 1 192 ? -32.430 -18.612 5.392 1.00 47.89 192 PRO A O 1
ATOM 2972 N N . VAL A 1 193 ? -33.200 -20.741 5.538 1.00 35.86 193 VAL A N 1
ATOM 2973 C CA . VAL A 1 193 ? -33.393 -20.893 4.104 1.00 35.26 193 VAL A CA 1
ATOM 2974 C C . VAL A 1 193 ? -34.712 -21.577 3.806 1.00 34.53 193 VAL A C 1
ATOM 2975 O O . VAL A 1 193 ? -35.287 -22.260 4.650 1.00 38.80 193 VAL A O 1
ATOM 2988 N N . LEU A 1 194 ? -35.166 -21.409 2.564 1.00 32.17 194 LEU A N 1
ATOM 2989 C CA . LEU A 1 194 ? -36.379 -22.066 2.118 1.00 30.57 194 LEU A CA 1
ATOM 2990 C C . LEU A 1 194 ? -36.032 -23.486 1.697 1.00 37.27 194 LEU A C 1
ATOM 2991 O O . LEU A 1 194 ? -35.174 -23.697 0.826 1.00 32.56 194 LEU A O 1
ATOM 3007 N N . LEU A 1 195 ? -36.662 -24.467 2.318 1.00 37.00 195 LEU A N 1
ATOM 3008 C CA . LEU A 1 195 ? -36.486 -25.836 1.810 1.00 36.22 195 LEU A CA 1
ATOM 3009 C C . LEU A 1 195 ? -37.725 -26.230 1.025 1.00 36.38 195 LEU A C 1
ATOM 3010 O O . LEU A 1 195 ? -38.846 -25.998 1.522 1.00 35.39 195 LEU A O 1
ATOM 3026 N N . PRO A 1 196 ? -37.598 -26.835 -0.147 1.00 41.12 196 PRO A N 1
ATOM 3027 C CA . PRO A 1 196 ? -38.757 -26.917 -1.030 1.00 32.97 196 PRO A CA 1
ATOM 3028 C C . PRO A 1 196 ? -39.418 -28.283 -1.109 1.00 41.37 196 PRO A C 1
ATOM 3029 O O . PRO A 1 196 ? -38.842 -29.307 -0.711 1.00 35.66 196 PRO A O 1
ATOM 3040 N N . ASP A 1 197 ? -40.651 -28.289 -1.632 1.00 41.21 197 ASP A N 1
ATOM 3041 C CA . ASP A 1 197 ? -41.277 -29.498 -2.115 1.00 37.08 197 ASP A CA 1
ATOM 3042 C C . ASP A 1 197 ? -40.790 -29.788 -3.531 1.00 45.29 197 ASP A C 1
ATOM 3043 O O . ASP A 1 197 ? -40.411 -28.883 -4.286 1.00 42.80 197 ASP A O 1
ATOM 3052 N N . ASN A 1 198 ? -40.798 -31.066 -3.886 1.00 51.03 198 ASN A N 1
ATOM 3053 C CA . ASN A 1 198 ? -40.189 -31.488 -5.145 1.00 41.64 198 ASN A CA 1
ATOM 3054 C C . ASN A 1 198 ? -40.814 -30.719 -6.291 1.00 43.58 198 ASN A C 1
ATOM 3055 O O . ASN A 1 198 ? -42.028 -30.799 -6.519 1.00 58.49 198 ASN A O 1
ATOM 3066 N N . HIS A 1 199 ? -39.985 -29.951 -6.987 1.00 45.17 199 HIS A N 1
ATOM 3067 C CA . HIS A 1 199 ? -40.349 -29.300 -8.238 1.00 42.49 199 HIS A CA 1
ATOM 3068 C C . HIS A 1 199 ? -39.252 -29.644 -9.249 1.00 34.66 199 HIS A C 1
ATOM 3069 O O . HIS A 1 199 ? -38.366 -30.459 -8.972 1.00 35.08 199 HIS A O 1
ATOM 3083 N N . TYR A 1 200 ? -39.295 -29.032 -10.411 1.00 31.36 200 TYR A N 1
ATOM 3084 C CA . TYR A 1 200 ? -38.235 -29.148 -11.402 1.00 34.63 200 TYR A CA 1
ATOM 3085 C C . TYR A 1 200 ? -37.981 -27.760 -11.979 1.00 36.70 200 TYR A C 1
ATOM 3086 O O . TYR A 1 200 ? -38.819 -26.853 -11.875 1.00 32.63 200 TYR A O 1
ATOM 3104 N N . LEU A 1 201 ? -36.777 -27.592 -12.534 1.00 31.63 201 LEU A N 1
ATOM 3105 C CA . LEU A 1 201 ? -36.457 -26.432 -13.364 1.00 27.95 201 LEU A CA 1
ATOM 3106 C C . LEU A 1 201 ? -36.351 -26.870 -14.812 1.00 22.52 201 LEU A C 1
ATOM 3107 O O . LEU A 1 201 ? -35.639 -27.828 -15.117 1.00 31.35 201 LEU A O 1
ATOM 3123 N N . SER A 1 202 ? -37.027 -26.156 -15.704 1.00 30.87 202 SER A N 1
ATOM 3124 C CA . SER A 1 202 ? -36.974 -26.429 -17.133 1.00 29.77 202 SER A CA 1
ATOM 3125 C C . SER A 1 202 ? -36.044 -25.438 -17.808 1.00 25.69 202 SER A C 1
ATOM 3126 O O . SER A 1 202 ? -36.270 -24.221 -17.747 1.00 25.68 202 SER A O 1
ATOM 3134 N N . THR A 1 203 ? -35.054 -25.945 -18.510 1.00 22.20 203 THR A N 1
ATOM 3135 C CA . THR A 1 203 ? -33.964 -25.135 -19.046 1.00 25.28 203 THR A CA 1
ATOM 3136 C C . THR A 1 203 ? -33.911 -25.213 -20.563 1.00 29.23 203 THR A C 1
ATOM 3137 O O . THR A 1 203 ? -34.313 -26.215 -21.158 1.00 28.88 203 THR A O 1
ATOM 3148 N N . GLN A 1 204 ? -33.400 -24.151 -21.167 1.00 20.11 204 GLN A N 1
ATOM 3149 C CA . GLN A 1 204 ? -33.122 -24.100 -22.585 1.00 31.58 204 GLN A CA 1
ATOM 3150 C C . GLN A 1 204 ? -31.922 -23.194 -22.833 1.00 31.28 204 GLN A C 1
ATOM 3151 O O . GLN A 1 204 ? -31.883 -22.093 -22.271 1.00 33.62 204 GLN A O 1
ATOM 3165 N N . SER A 1 205 ? -30.978 -23.638 -23.660 1.00 27.69 205 SER A N 1
ATOM 3166 C CA . SER A 1 205 ? -29.745 -22.894 -23.828 1.00 24.80 205 SER A CA 1
ATOM 3167 C C . SER A 1 205 ? -29.371 -22.786 -25.294 1.00 31.33 205 SER A C 1
ATOM 3168 O O . SER A 1 205 ? -29.651 -23.688 -26.091 1.00 32.66 205 SER A O 1
ATOM 3176 N N . VAL A 1 206 ? -28.719 -21.664 -25.634 1.00 27.73 206 VAL A N 1
ATOM 3177 C CA . VAL A 1 206 ? -28.155 -21.439 -26.948 1.00 23.74 206 VAL A CA 1
ATOM 3178 C C . VAL A 1 206 ? -26.676 -21.182 -26.793 1.00 29.90 206 VAL A C 1
ATOM 3179 O O . VAL A 1 206 ? -26.284 -20.273 -26.035 1.00 27.71 206 VAL A O 1
ATOM 3192 N N . LEU A 1 207 ? -25.862 -21.928 -27.553 1.00 28.62 207 LEU A N 1
ATOM 3193 C CA . LEU A 1 207 ? -24.415 -21.702 -27.619 1.00 23.94 207 LEU A CA 1
ATOM 3194 C C . LEU A 1 207 ? -24.053 -21.022 -28.926 1.00 28.26 207 LEU A C 1
ATOM 3195 O O . LEU A 1 207 ? -24.643 -21.321 -29.966 1.00 29.76 207 LEU A O 1
ATOM 3211 N N . SER A 1 208 ? -23.060 -20.130 -28.881 1.00 31.02 208 SER A N 1
ATOM 3212 C CA . SER A 1 208 ? -22.617 -19.383 -30.039 1.00 21.89 208 SER A CA 1
ATOM 3213 C C . SER A 1 208 ? -21.130 -19.024 -29.884 1.00 29.40 208 SER A C 1
ATOM 3214 O O . SER A 1 208 ? -20.450 -19.454 -28.939 1.00 30.10 208 SER A O 1
ATOM 3222 N N . LYS A 1 209 ? -20.615 -18.256 -30.832 1.00 32.04 209 LYS A N 1
ATOM 3223 C CA . LYS A 1 209 ?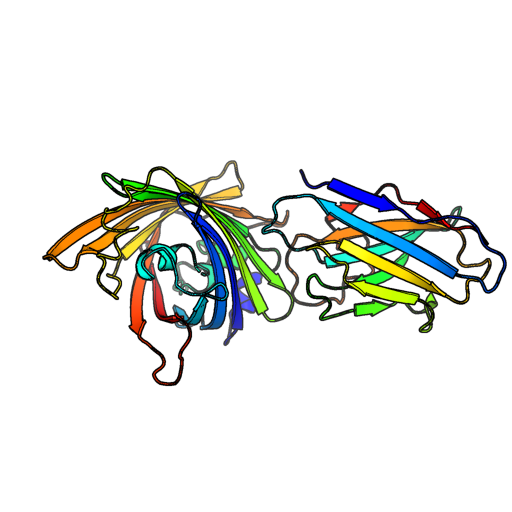 -19.232 -17.813 -30.799 1.00 39.18 209 LYS A CA 1
ATOM 3224 C C . LYS A 1 209 ? -19.184 -16.311 -31.064 1.00 37.65 209 LYS A C 1
ATOM 3225 O O . LYS A 1 209 ? -20.052 -15.759 -31.730 1.00 41.82 209 LYS A O 1
ATOM 3244 N N . ASP A 1 210 ? -18.155 -15.677 -30.448 1.00 34.65 210 ASP A N 1
ATOM 3245 C CA . ASP A 1 210 ? -17.869 -14.259 -30.715 1.00 42.66 210 ASP A CA 1
ATOM 3246 C C . ASP A 1 210 ? -16.910 -14.173 -31.904 1.00 49.21 210 ASP A C 1
ATOM 3247 O O . ASP A 1 210 ? -15.718 -14.569 -31.730 1.00 46.92 210 ASP A O 1
ATOM 3256 N N . PRO A 1 211 ? -17.304 -13.669 -33.056 1.00 49.35 211 PRO A N 1
ATOM 3257 C CA . PRO A 1 211 ? -16.398 -13.670 -34.213 1.00 43.26 211 PRO A CA 1
ATOM 3258 C C . PRO A 1 211 ? -15.123 -12.895 -33.969 1.00 42.60 211 PRO A C 1
ATOM 3259 O O . PRO A 1 211 ? -14.091 -13.206 -34.559 1.00 42.08 211 PRO A O 1
ATOM 3270 N N . ASN A 1 212 ? -15.150 -11.907 -33.084 1.00 48.17 212 ASN A N 1
ATOM 3271 C CA . ASN A 1 212 ? -13.957 -11.119 -32.822 1.00 53.95 212 ASN A CA 1
ATOM 3272 C C . ASN A 1 212 ? -13.034 -11.753 -31.794 1.00 52.91 212 ASN A C 1
ATOM 3273 O O . ASN A 1 212 ? -12.075 -11.088 -31.362 1.00 52.15 212 ASN A O 1
ATOM 3284 N N . GLU A 1 213 ? -13.273 -13.004 -31.401 1.00 43.72 213 GLU A N 1
ATOM 3285 C CA . GLU A 1 213 ? -12.566 -13.606 -30.276 1.00 48.21 213 GLU A CA 1
ATOM 3286 C C . GLU A 1 213 ? -11.694 -14.721 -30.803 1.00 47.12 213 GLU A C 1
ATOM 3287 O O . GLU A 1 213 ? -12.185 -15.647 -31.457 1.00 56.65 213 GLU A O 1
ATOM 3299 N N . LYS A 1 214 ? -10.404 -14.648 -30.498 1.00 54.31 214 LYS A N 1
ATOM 3300 C CA . LYS A 1 214 ? -9.412 -15.605 -30.963 1.00 47.24 214 LYS A CA 1
ATOM 3301 C C . LYS A 1 214 ? -9.124 -16.701 -29.948 1.00 46.11 214 LYS A C 1
ATOM 3302 O O . LYS A 1 214 ? -8.690 -17.792 -30.322 1.00 49.47 214 LYS A O 1
ATOM 3321 N N . ARG A 1 215 ? -9.325 -16.408 -28.666 1.00 44.70 215 ARG A N 1
ATOM 3322 C CA . ARG A 1 215 ? -9.203 -17.417 -27.620 1.00 45.16 215 ARG A CA 1
ATOM 3323 C C . ARG A 1 215 ? -10.315 -18.450 -27.757 1.00 37.52 215 ARG A C 1
ATOM 3324 O O . ARG A 1 215 ? -11.410 -18.150 -28.245 1.00 38.97 215 ARG A O 1
ATOM 3345 N N . ASP A 1 216 ? -10.023 -19.675 -27.337 1.00 29.83 216 ASP A N 1
ATOM 3346 C CA . ASP A 1 216 ? -11.053 -20.690 -27.220 1.00 34.01 216 ASP A CA 1
ATOM 3347 C C . ASP A 1 216 ? -12.086 -20.205 -26.190 1.00 41.37 216 ASP A C 1
ATOM 3348 O O . ASP A 1 216 ? -11.724 -19.905 -25.037 1.00 38.74 216 ASP A O 1
ATOM 3357 N N . HIS A 1 217 ? -13.361 -20.144 -26.598 1.00 36.18 217 HIS A N 1
ATOM 3358 C CA . HIS A 1 217 ? -14.370 -19.505 -25.767 1.00 35.98 217 HIS A CA 1
ATOM 3359 C C . HIS A 1 217 ? -15.759 -20.052 -26.055 1.00 37.29 217 HIS A C 1
ATOM 3360 O O . HIS A 1 217 ? -15.976 -20.756 -27.027 1.00 36.01 217 HIS A O 1
ATOM 3374 N N . MET A 1 218 ? -16.724 -19.659 -25.211 1.00 33.53 218 MET A N 1
ATOM 3375 C CA . MET A 1 218 ? -18.115 -20.045 -25.384 1.00 22.99 218 MET A CA 1
ATOM 3376 C C . MET A 1 218 ? -19.004 -18.897 -24.977 1.00 26.70 218 MET A C 1
ATOM 3377 O O . MET A 1 218 ? -18.878 -18.386 -23.860 1.00 26.24 218 MET A O 1
ATOM 3391 N N . VAL A 1 219 ? -19.919 -18.488 -25.890 1.00 29.36 219 VAL A N 1
ATOM 3392 C CA . VAL A 1 219 ? -21.009 -17.569 -25.546 1.00 27.93 219 VAL A CA 1
ATOM 3393 C C . VAL A 1 219 ? -22.255 -18.384 -25.260 1.00 23.59 219 VAL A C 1
ATOM 3394 O O . VAL A 1 219 ? -22.568 -19.318 -25.986 1.00 24.43 219 VAL A O 1
ATOM 3407 N N . LEU A 1 220 ? -22.979 -18.027 -24.205 1.00 26.15 220 LEU A N 1
ATOM 3408 C CA . LEU A 1 220 ? -24.081 -18.880 -23.747 1.00 19.57 220 LEU A CA 1
ATOM 3409 C C . LEU A 1 220 ? -25.261 -17.991 -23.408 1.00 24.27 220 LEU A C 1
ATOM 3410 O O . LEU A 1 220 ? -25.089 -16.940 -22.788 1.00 20.81 220 LEU A O 1
ATOM 3426 N N . LEU A 1 221 ? -26.441 -18.456 -23.779 1.00 20.29 221 LEU A N 1
ATOM 3427 C CA . LEU A 1 221 ? -27.711 -17.811 -23.497 1.00 19.97 221 LEU A CA 1
ATOM 3428 C C . LEU A 1 221 ? -28.635 -18.853 -22.895 1.00 26.03 221 LEU A C 1
ATOM 3429 O O . LEU A 1 221 ? -28.861 -19.912 -23.480 1.00 26.99 221 LEU A O 1
ATOM 3445 N N . GLU A 1 222 ? -29.180 -18.578 -21.733 1.00 27.25 222 GLU A N 1
ATOM 3446 C CA . GLU A 1 222 ? -29.935 -19.606 -21.007 1.00 26.96 222 GLU A CA 1
ATOM 3447 C C . GLU A 1 222 ? -31.276 -19.035 -20.568 1.00 33.61 222 GLU A C 1
ATOM 3448 O O . GLU A 1 222 ? -31.364 -17.844 -20.222 1.00 29.81 222 GLU A O 1
ATOM 3460 N N . PHE A 1 223 ? -32.312 -19.874 -20.592 1.00 25.31 223 PHE A N 1
ATOM 3461 C CA . PHE A 1 223 ? -33.622 -19.489 -20.088 1.00 22.77 223 PHE A CA 1
ATOM 3462 C C . PHE A 1 223 ? -34.106 -20.609 -19.191 1.00 26.72 223 PHE A C 1
ATOM 3463 O O . PHE A 1 223 ? -34.282 -21.735 -19.641 1.00 24.59 223 PHE A O 1
ATOM 3480 N N . VAL A 1 224 ? -34.328 -20.312 -17.923 1.00 28.07 224 VAL A N 1
ATOM 3481 C CA . VAL A 1 224 ? -34.662 -21.347 -16.977 1.00 24.72 224 VAL A CA 1
ATOM 3482 C C . VAL A 1 224 ? -35.926 -20.921 -16.280 1.00 28.41 224 VAL A C 1
ATOM 3483 O O . VAL A 1 224 ? -36.032 -19.769 -15.860 1.00 29.00 224 VAL A O 1
ATOM 3496 N N . THR A 1 225 ? -36.878 -21.858 -16.145 1.00 25.88 225 THR A N 1
ATOM 3497 C CA . THR A 1 225 ? -38.111 -21.637 -15.417 1.00 31.52 225 THR A CA 1
ATOM 3498 C C . THR A 1 225 ? -38.348 -22.765 -14.446 1.00 26.34 225 THR A C 1
ATOM 3499 O O . THR A 1 225 ? -38.050 -23.912 -14.760 1.00 35.55 225 THR A O 1
ATOM 3510 N N . ALA A 1 226 ? -38.864 -22.438 -13.255 1.00 26.75 226 ALA A N 1
ATOM 3511 C CA . ALA A 1 226 ? -39.314 -23.458 -12.305 1.00 33.14 226 ALA A CA 1
ATOM 3512 C C . ALA A 1 226 ? -40.759 -23.864 -12.608 1.00 40.38 226 ALA A C 1
ATOM 3513 O O . ALA A 1 226 ? -41.591 -23.033 -13.022 1.00 32.51 226 ALA A O 1
ATOM 3520 N N . ALA A 1 227 ? -41.045 -25.158 -12.440 1.00 35.25 227 ALA A N 1
ATOM 3521 C CA . ALA A 1 227 ? -42.412 -25.634 -12.608 1.00 43.70 227 ALA A CA 1
ATOM 3522 C C . ALA A 1 227 ? -42.622 -26.898 -11.790 1.00 46.33 227 ALA A C 1
ATOM 3523 O O . ALA A 1 227 ? -41.675 -27.466 -11.240 1.00 46.86 227 ALA A O 1
ATOM 3530 N N . GLY A 1 228 ? -43.889 -27.323 -11.706 1.00 55.24 228 GLY A N 1
ATOM 3531 C CA . GLY A 1 228 ? -44.258 -28.560 -11.100 1.00 56.38 228 GLY A CA 1
ATOM 3532 C C . GLY A 1 228 ? -45.051 -28.561 -9.782 1.00 56.27 228 GLY A C 1
ATOM 3533 O O . GLY A 1 228 ? -45.213 -29.609 -9.201 1.00 63.29 228 GLY A O 1
ATOM 3537 N N . ILE A 1 229 ? -45.525 -27.373 -9.364 1.00 51.41 229 ILE A N 1
ATOM 3538 C CA . ILE A 1 229 ? -46.237 -27.301 -8.079 1.00 53.93 229 ILE A CA 1
ATOM 3539 C C . ILE A 1 229 ? -47.605 -26.678 -8.271 1.00 59.97 229 ILE A C 1
ATOM 3540 O O . ILE A 1 229 ? -47.801 -25.841 -9.151 1.00 54.67 229 ILE A O 1
ATOM 3556 N N . THR A 1 230 ? -48.568 -27.104 -7.434 1.00 81.46 230 THR A N 1
ATOM 3557 C CA . THR A 1 230 ? -50.011 -26.827 -7.594 1.00 82.29 230 THR A CA 1
ATOM 3558 C C . THR A 1 230 ? -50.491 -26.898 -9.062 1.00 67.62 230 THR A C 1
ATOM 3559 O O . THR A 1 230 ? -50.224 -27.873 -9.781 1.00 59.07 230 THR A O 1
ATOM 3570 N N . GLN B 2 1 ? -12.777 -26.852 9.491 1.00 54.32 1 GLN B N 1
ATOM 3571 C CA . GLN B 2 1 ? -12.389 -27.276 8.120 1.00 59.83 1 GLN B CA 1
ATOM 3572 C C . GLN B 2 1 ? -11.233 -26.416 7.582 1.00 65.81 1 GLN B C 1
ATOM 3573 O O . GLN B 2 1 ? -10.203 -26.943 7.136 1.00 69.80 1 GLN B O 1
ATOM 3589 N N . VAL B 2 2 ? -11.383 -25.097 7.629 1.00 51.04 2 VAL B N 1
ATOM 3590 C CA . VAL B 2 2 ? -10.419 -24.182 7.030 1.00 47.15 2 VAL B CA 1
ATOM 3591 C C . VAL B 2 2 ? -9.451 -23.682 8.095 1.00 41.73 2 VAL B C 1
ATOM 3592 O O . VAL B 2 2 ? -9.846 -23.418 9.247 1.00 36.84 2 VAL B O 1
ATOM 3605 N N . GLN B 2 3 ? -8.170 -23.526 7.715 1.00 34.70 3 GLN B N 1
ATOM 3606 C CA . GLN B 2 3 ? -7.130 -23.272 8.699 1.00 40.12 3 GLN B CA 1
ATOM 3607 C C . GLN B 2 3 ? -6.325 -22.018 8.378 1.00 48.46 3 GLN B C 1
ATOM 3608 O O . GLN B 2 3 ? -6.192 -21.610 7.218 1.00 49.08 3 GLN B O 1
ATOM 3622 N N . LEU B 2 4 ? -5.761 -21.436 9.439 1.00 48.23 4 LEU B N 1
ATOM 3623 C CA . LEU B 2 4 ? -5.253 -20.076 9.459 1.00 39.24 4 LEU B CA 1
ATOM 3624 C C . LEU B 2 4 ? -3.813 -20.042 9.948 1.00 47.91 4 LEU B C 1
ATOM 3625 O O . LEU B 2 4 ? -3.553 -20.185 11.147 1.00 48.12 4 LEU B O 1
ATOM 3641 N N . GLN B 2 5 ? -2.877 -19.821 9.030 1.00 53.67 5 GLN B N 1
ATOM 3642 C CA . GLN B 2 5 ? -1.501 -19.500 9.395 1.00 48.33 5 GLN B CA 1
ATOM 3643 C C . GLN B 2 5 ? -1.395 -17.991 9.577 1.00 49.06 5 GLN B C 1
ATOM 3644 O O . GLN B 2 5 ? -1.869 -17.221 8.740 1.00 51.42 5 GLN B O 1
ATOM 3658 N N . GLU B 2 6 ? -0.768 -17.566 10.658 1.00 52.88 6 GLU B N 1
ATOM 3659 C CA . GLU B 2 6 ? -0.581 -16.153 10.947 1.00 48.31 6 GLU B CA 1
ATOM 3660 C C . GLU B 2 6 ? 0.821 -15.982 11.494 1.00 45.99 6 GLU B C 1
ATOM 3661 O O . GLU B 2 6 ? 1.283 -16.805 12.282 1.00 51.78 6 GLU B O 1
ATOM 3673 N N . SER B 2 7 ? 1.492 -14.918 11.073 1.00 52.94 7 SER B N 1
ATOM 3674 C CA . SER B 2 7 ? 2.906 -14.799 11.344 1.00 50.91 7 SER B CA 1
ATOM 3675 C C . SER B 2 7 ? 3.322 -13.348 11.347 1.00 54.99 7 SER B C 1
ATOM 3676 O O . SER B 2 7 ? 2.522 -12.455 11.057 1.00 49.97 7 SER B O 1
ATOM 3684 N N . GLY B 2 8 ? 4.589 -13.127 11.693 1.00 55.58 8 GLY B N 1
ATOM 3685 C CA . GLY B 2 8 ? 5.245 -11.850 11.519 1.00 57.56 8 GLY B CA 1
ATOM 3686 C C . GLY B 2 8 ? 4.826 -10.753 12.480 1.00 64.94 8 GLY B C 1
ATOM 3687 O O . GLY B 2 8 ? 4.581 -9.617 12.043 1.00 74.92 8 GLY B O 1
ATOM 3691 N N . GLY B 2 9 ? 4.726 -11.067 13.767 1.00 60.95 9 GLY B N 1
ATOM 3692 C CA . GLY B 2 9 ? 4.578 -10.061 14.782 1.00 65.69 9 GLY B CA 1
ATOM 3693 C C . GLY B 2 9 ? 5.944 -9.608 15.249 1.00 66.47 9 GLY B C 1
ATOM 3694 O O . GLY B 2 9 ? 6.941 -9.725 14.549 1.00 55.16 9 GLY B O 1
ATOM 3698 N N . GLY B 2 10 ? 5.973 -9.096 16.484 1.00 68.04 10 GLY B N 1
ATOM 3699 C CA . GLY B 2 10 ? 7.241 -8.783 17.118 1.00 60.01 10 GLY B CA 1
ATOM 3700 C C . GLY B 2 10 ? 7.175 -7.465 17.865 1.00 65.41 10 GLY B C 1
ATOM 3701 O O . GLY B 2 10 ? 6.088 -6.973 18.176 1.00 57.86 10 GLY B O 1
ATOM 3705 N N . SER B 2 11 ? 8.374 -6.908 18.120 1.00 64.34 11 SER B N 1
ATOM 3706 C CA . SER B 2 11 ? 8.587 -5.720 18.940 1.00 65.77 11 SER B CA 1
ATOM 3707 C C . SER B 2 11 ? 9.368 -4.673 18.156 1.00 65.19 11 SER B C 1
ATOM 3708 O O . SER B 2 11 ? 10.209 -5.006 17.308 1.00 67.20 11 SER B O 1
ATOM 3716 N N . VAL B 2 12 ? 9.077 -3.394 18.443 1.00 67.75 12 VAL B N 1
ATOM 3717 C CA . VAL B 2 12 ? 9.765 -2.278 17.806 1.00 66.76 12 VAL B CA 1
ATOM 3718 C C . VAL B 2 12 ? 9.769 -1.074 18.737 1.00 63.94 12 VAL B C 1
ATOM 3719 O O . VAL B 2 12 ? 8.984 -0.979 19.677 1.00 55.44 12 VAL B O 1
ATOM 3732 N N . GLN B 2 13 ? 10.667 -0.132 18.443 1.00 67.34 13 GLN B N 1
ATOM 3733 C CA . GLN B 2 13 ? 10.649 1.171 19.083 1.00 79.93 13 GLN B CA 1
ATOM 3734 C C . GLN B 2 13 ? 9.646 2.081 18.372 1.00 73.89 13 GLN B C 1
ATOM 3735 O O . GLN B 2 13 ? 9.290 1.850 17.213 1.00 78.01 13 GLN B O 1
ATOM 3749 N N . ALA B 2 14 ? 9.173 3.111 19.080 1.00 64.19 14 ALA B N 1
ATOM 3750 C CA . ALA B 2 14 ? 8.264 4.068 18.476 1.00 57.92 14 ALA B CA 1
ATOM 3751 C C . ALA B 2 14 ? 8.776 4.438 17.091 1.00 70.41 14 ALA B C 1
ATOM 3752 O O . ALA B 2 14 ? 9.984 4.582 16.873 1.00 61.99 14 ALA B O 1
ATOM 3759 N N . GLY B 2 15 ? 7.856 4.543 16.134 1.00 76.83 15 GLY B N 1
ATOM 3760 C CA . GLY B 2 15 ? 8.177 4.912 14.773 1.00 62.00 15 GLY B CA 1
ATOM 3761 C C . GLY B 2 15 ? 8.473 3.751 13.832 1.00 53.03 15 GLY B C 1
ATOM 3762 O O . GLY B 2 15 ? 8.285 3.873 12.624 1.00 55.76 15 GLY B O 1
ATOM 3766 N N . GLY B 2 16 ? 8.939 2.641 14.364 1.00 51.98 16 GLY B N 1
ATOM 3767 C CA . GLY B 2 16 ? 9.282 1.512 13.533 1.00 63.34 16 GLY B CA 1
ATOM 3768 C C . GLY B 2 16 ? 8.110 0.907 12.780 1.00 58.34 16 GLY B C 1
ATOM 3769 O O . GLY B 2 16 ? 7.046 1.538 12.637 1.00 55.12 16 GLY B O 1
ATOM 3773 N N . SER B 2 17 ? 8.300 -0.317 12.292 1.00 52.78 17 SER B N 1
ATOM 3774 C CA . SER B 2 17 ? 7.307 -0.951 11.437 1.00 59.07 17 SER B CA 1
ATOM 3775 C C . SER B 2 17 ? 7.432 -2.470 11.510 1.00 61.88 17 SER B C 1
ATOM 3776 O O . SER B 2 17 ? 8.532 -3.018 11.659 1.00 54.84 17 SER B O 1
ATOM 3784 N N . LEU B 2 18 ? 6.284 -3.146 11.426 1.00 54.22 18 LEU B N 1
ATOM 3785 C CA . LEU B 2 18 ? 6.240 -4.596 11.313 1.00 58.93 18 LEU B CA 1
ATOM 3786 C C . LEU B 2 18 ? 5.260 -4.984 10.212 1.00 49.28 18 LEU B C 1
ATOM 3787 O O . LEU B 2 18 ? 4.362 -4.213 9.859 1.00 52.48 18 LEU B O 1
ATOM 3803 N N . ARG B 2 19 ? 5.417 -6.200 9.697 1.00 51.51 19 ARG B N 1
ATOM 3804 C CA . ARG B 2 19 ? 4.543 -6.730 8.656 1.00 48.13 19 ARG B CA 1
ATOM 3805 C C . ARG B 2 19 ? 3.907 -8.011 9.178 1.00 53.47 19 ARG B C 1
ATOM 3806 O O . ARG B 2 19 ? 4.605 -9.002 9.425 1.00 52.89 19 ARG B O 1
ATOM 3827 N N . LEU B 2 20 ? 2.584 -7.987 9.343 1.00 49.74 20 LEU B N 1
ATOM 3828 C CA . LEU B 2 20 ? 1.812 -9.182 9.669 1.00 43.38 20 LEU B CA 1
ATOM 3829 C C . LEU B 2 20 ? 1.489 -9.988 8.414 1.00 41.11 20 LEU B C 1
ATOM 3830 O O . LEU B 2 20 ? 1.312 -9.439 7.319 1.00 42.24 20 LEU B O 1
ATOM 3846 N N . SER B 2 21 ? 1.394 -11.301 8.577 1.00 40.27 21 SER B N 1
ATOM 3847 C CA . SER B 2 21 ? 1.009 -12.189 7.498 1.00 39.10 21 SER B CA 1
ATOM 3848 C C . SER B 2 21 ? -0.229 -12.976 7.889 1.00 34.37 21 SER B C 1
ATOM 3849 O O . SER B 2 21 ? -0.561 -13.120 9.072 1.00 38.17 21 SER B O 1
ATOM 3857 N N . CYS B 2 22 ? -0.914 -13.499 6.879 1.00 33.58 22 CYS B N 1
ATOM 3858 C CA . CYS B 2 22 ? -2.072 -14.355 7.131 1.00 36.10 22 CYS B CA 1
ATOM 3859 C C . CYS B 2 22 ? -2.421 -15.090 5.853 1.00 38.92 22 CYS B C 1
ATOM 3860 O O . CYS B 2 22 ? -2.518 -14.498 4.783 1.00 47.25 22 CYS B O 1
ATOM 3867 N N . ALA B 2 23 ? -2.577 -16.391 5.961 1.00 42.18 23 ALA B N 1
ATOM 3868 C CA . ALA B 2 23 ? -2.947 -17.227 4.833 1.00 45.17 23 ALA B CA 1
ATOM 3869 C C . ALA B 2 23 ? -4.030 -18.196 5.296 1.00 38.12 23 ALA B C 1
ATOM 3870 O O . ALA B 2 23 ? -4.050 -18.625 6.440 1.00 45.67 23 ALA B O 1
ATOM 3877 N N . ALA B 2 24 ? -4.953 -18.492 4.404 1.00 42.58 24 ALA B N 1
ATOM 3878 C CA . ALA B 2 24 ? -6.052 -19.384 4.674 1.00 44.91 24 ALA B CA 1
ATOM 3879 C C . ALA B 2 24 ? -5.869 -20.617 3.811 1.00 39.98 24 ALA B C 1
ATOM 3880 O O . ALA B 2 24 ? -5.851 -20.515 2.579 1.00 43.69 24 ALA B O 1
ATOM 3887 N N . SER B 2 25 ? -5.675 -21.756 4.450 1.00 46.15 25 SER B N 1
ATOM 3888 C CA . SER B 2 25 ? -5.622 -23.030 3.757 1.00 49.38 25 SER B CA 1
ATOM 3889 C C . SER B 2 25 ? -6.987 -23.673 3.884 1.00 49.44 25 SER B C 1
ATOM 3890 O O . SER B 2 25 ? -7.529 -23.804 4.993 1.00 46.25 25 SER B O 1
ATOM 3898 N N . GLY B 2 26 ? -7.564 -24.021 2.741 1.00 51.73 26 GLY B N 1
ATOM 3899 C CA . GLY B 2 26 ? -8.868 -24.639 2.708 1.00 50.48 26 GLY B CA 1
ATOM 3900 C C . GLY B 2 26 ? -9.198 -25.080 1.293 1.00 45.76 26 GLY B C 1
ATOM 3901 O O . GLY B 2 26 ? -8.310 -25.182 0.421 1.00 39.77 26 GLY B O 1
ATOM 3905 N N . PRO B 2 27 ? -10.479 -25.322 1.024 1.00 39.24 27 PRO B N 1
ATOM 3906 C CA . PRO B 2 27 ? -10.876 -25.599 -0.361 1.00 32.90 27 PRO B CA 1
ATOM 3907 C C . PRO B 2 27 ? -10.396 -24.468 -1.251 1.00 37.89 27 PRO B C 1
ATOM 3908 O O . PRO B 2 27 ? -10.668 -23.297 -0.985 1.00 48.08 27 PRO B O 1
ATOM 3919 N N . THR B 2 28 ? -9.675 -24.802 -2.293 1.00 39.44 28 THR B N 1
ATOM 3920 C CA . THR B 2 28 ? -9.108 -23.760 -3.162 1.00 39.44 28 THR B CA 1
ATOM 3921 C C . THR B 2 28 ? -10.119 -23.059 -4.025 1.00 38.68 28 THR B C 1
ATOM 3922 O O . THR B 2 28 ? -9.739 -22.150 -4.791 1.00 43.73 28 THR B O 1
ATOM 3933 N N . TYR B 2 29 ? -11.392 -23.460 -3.994 1.00 36.45 29 TYR B N 1
ATOM 3934 C CA . TYR B 2 29 ? -12.416 -22.681 -4.659 1.00 40.70 29 TYR B CA 1
ATOM 3935 C C . TYR B 2 29 ? -13.033 -21.639 -3.727 1.00 35.65 29 TYR B C 1
ATOM 3936 O O . TYR B 2 29 ? -13.728 -20.750 -4.211 1.00 39.31 29 TYR B O 1
ATOM 3954 N N . SER B 2 30 ? -12.761 -21.709 -2.420 1.00 35.98 30 SER B N 1
ATOM 3955 C CA . SER B 2 30 ? -13.298 -20.743 -1.473 1.00 27.92 30 SER B CA 1
ATOM 3956 C C . SER B 2 30 ? -12.584 -19.401 -1.565 1.00 32.15 30 SER B C 1
ATOM 3957 O O . SER B 2 30 ? -11.364 -19.337 -1.738 1.00 35.75 30 SER B O 1
ATOM 3965 N N . SER B 2 31 ? -13.351 -18.326 -1.412 1.00 33.19 31 SER B N 1
ATOM 3966 C CA . SER B 2 31 ? -12.823 -16.985 -1.259 1.00 30.70 31 SER B CA 1
ATOM 3967 C C . SER B 2 31 ? -13.213 -16.455 0.105 1.00 28.83 31 SER B C 1
ATOM 3968 O O . SER B 2 31 ? -14.268 -16.806 0.643 1.00 24.62 31 SER B O 1
ATOM 3976 N N . TYR B 2 32 ? -12.360 -15.590 0.658 1.00 28.25 32 TYR B N 1
ATOM 3977 C CA . TYR B 2 32 ? -12.591 -15.028 1.986 1.00 29.58 32 TYR B CA 1
ATOM 3978 C C . TYR B 2 32 ? -12.363 -13.518 1.938 1.00 31.31 32 TYR B C 1
ATOM 3979 O O . TYR B 2 32 ? -11.423 -13.025 1.304 1.00 23.53 32 TYR B O 1
ATOM 3997 N N . PHE B 2 33 ? -13.260 -12.789 2.592 1.00 32.43 33 PHE B N 1
ATOM 3998 C CA . PHE B 2 33 ? -13.008 -11.410 2.968 1.00 30.09 33 PHE B CA 1
ATOM 3999 C C . PHE B 2 33 ? -12.190 -11.451 4.243 1.00 25.72 33 PHE B C 1
ATOM 4000 O O . PHE B 2 33 ? -12.640 -12.007 5.237 1.00 28.79 33 PHE B O 1
ATOM 4017 N N . MET B 2 34 ? -10.995 -10.899 4.207 1.00 30.77 34 MET B N 1
ATOM 4018 C CA . MET B 2 34 ? -10.020 -11.041 5.283 1.00 22.39 34 MET B CA 1
ATOM 4019 C C . MET B 2 34 ? -9.808 -9.706 5.995 1.00 28.36 34 MET B C 1
ATOM 4020 O O . MET B 2 34 ? -9.730 -8.653 5.354 1.00 29.92 34 MET B O 1
ATOM 4034 N N . ALA B 2 35 ? -9.710 -9.756 7.335 1.00 34.27 35 ALA B N 1
ATOM 4035 C CA . ALA B 2 35 ? -9.496 -8.597 8.168 1.00 30.08 35 ALA B CA 1
ATOM 4036 C C . ALA B 2 35 ? -8.424 -8.871 9.218 1.00 31.45 35 ALA B C 1
ATOM 4037 O O . ALA B 2 35 ? -8.053 -10.009 9.455 1.00 28.27 35 ALA B O 1
ATOM 4044 N N . TRP B 2 36 ? -7.916 -7.800 9.822 1.00 34.84 36 TRP B N 1
ATOM 4045 C CA . TRP B 2 36 ? -7.230 -7.868 11.111 1.00 34.70 36 TRP B CA 1
ATOM 4046 C C . TRP B 2 36 ? -7.989 -7.036 12.148 1.00 33.05 36 TRP B C 1
ATOM 4047 O O . TRP B 2 36 ? -8.280 -5.848 11.922 1.00 29.78 36 TRP B O 1
ATOM 4068 N N . PHE B 2 37 ? -8.320 -7.646 13.284 1.00 45.20 37 PHE B N 1
ATOM 4069 C CA . PHE B 2 37 ? -8.697 -6.923 14.492 1.00 40.69 37 PHE B CA 1
ATOM 4070 C C . PHE B 2 37 ? -7.516 -6.928 15.467 1.00 41.47 37 PHE B C 1
ATOM 4071 O O . PHE B 2 37 ? -6.608 -7.770 15.382 1.00 45.11 37 PHE B O 1
ATOM 4088 N N . ARG B 2 38 ? -7.550 -5.992 16.415 1.00 41.55 38 ARG B N 1
ATOM 4089 C CA . ARG B 2 38 ? -6.554 -5.952 17.480 1.00 48.88 38 ARG B CA 1
ATOM 4090 C C . ARG B 2 38 ? -7.261 -5.773 18.812 1.00 52.72 38 ARG B C 1
ATOM 4091 O O . ARG B 2 38 ? -8.306 -5.118 18.892 1.00 51.50 38 ARG B O 1
ATOM 4112 N N . GLN B 2 39 ? -6.683 -6.383 19.853 1.00 60.69 39 GLN B N 1
ATOM 4113 C CA . GLN B 2 39 ? -7.190 -6.279 21.214 1.00 64.35 39 GLN B CA 1
ATOM 4114 C C . GLN B 2 39 ? -6.091 -5.740 22.118 1.00 57.93 39 GLN B C 1
ATOM 4115 O O . GLN B 2 39 ? -5.039 -6.380 22.268 1.00 56.55 39 GLN B O 1
ATOM 4129 N N . ALA B 2 40 ? -6.330 -4.549 22.693 1.00 67.96 40 ALA B N 1
ATOM 4130 C CA . ALA B 2 40 ? -5.526 -3.949 23.761 1.00 76.23 40 ALA B CA 1
ATOM 4131 C C . ALA B 2 40 ? -5.690 -4.762 25.051 1.00 87.72 40 ALA B C 1
ATOM 4132 O O . ALA B 2 40 ? -6.453 -5.743 25.069 1.00 89.38 40 ALA B O 1
ATOM 4139 N N . PRO B 2 41 ? -4.977 -4.407 26.163 1.00 99.22 41 PRO B N 1
ATOM 4140 C CA . PRO B 2 41 ? -4.902 -5.339 27.309 1.00 93.63 41 PRO B CA 1
ATOM 4141 C C . PRO B 2 41 ? -6.237 -5.802 27.901 1.00 81.64 41 PRO B C 1
ATOM 4142 O O . PRO B 2 41 ? -6.557 -7.005 27.861 1.00 68.61 41 PRO B O 1
ATOM 4153 N N . GLY B 2 42 ? -7.012 -4.870 28.468 1.00 76.43 42 GLY B N 1
ATOM 4154 C CA . GLY B 2 42 ? -8.310 -5.200 29.016 1.00 69.83 42 GLY B CA 1
ATOM 4155 C C . GLY B 2 42 ? -9.465 -4.641 28.205 1.00 89.59 42 GLY B C 1
ATOM 4156 O O . GLY B 2 42 ? -10.629 -4.795 28.598 1.00 79.26 42 GLY B O 1
ATOM 4160 N N . MET B 2 43 ? -9.153 -4.010 27.056 1.00 97.88 43 MET B N 1
ATOM 4161 C CA . MET B 2 43 ? -10.142 -3.442 26.151 1.00 77.41 43 MET B CA 1
ATOM 4162 C C . MET B 2 43 ? -10.611 -4.494 25.129 1.00 70.27 43 MET B C 1
ATOM 4163 O O . MET B 2 43 ? -10.132 -5.635 25.085 1.00 70.53 43 MET B O 1
ATOM 4177 N N . GLU B 2 44 ? -11.556 -4.094 24.283 1.00 71.00 44 GLU B N 1
ATOM 4178 C CA . GLU B 2 44 ? -12.207 -5.002 23.358 1.00 71.92 44 GLU B CA 1
ATOM 4179 C C . GLU B 2 44 ? -11.492 -5.080 22.001 1.00 67.30 44 GLU B C 1
ATOM 4180 O O . GLU B 2 44 ? -10.629 -4.251 21.661 1.00 52.54 44 GLU B O 1
ATOM 4192 N N . ARG B 2 45 ? -11.869 -6.109 21.225 1.00 64.14 45 ARG B N 1
ATOM 4193 C CA . ARG B 2 45 ? -11.454 -6.220 19.831 1.00 51.20 45 ARG B CA 1
ATOM 4194 C C . ARG B 2 45 ? -12.054 -5.078 19.026 1.00 52.73 45 ARG B C 1
ATOM 4195 O O . ARG B 2 45 ? -13.274 -4.856 19.058 1.00 54.26 45 ARG B O 1
ATOM 4216 N N . GLU B 2 46 ? -11.202 -4.347 18.320 1.00 52.11 46 GLU B N 1
ATOM 4217 C CA . GLU B 2 46 ? -11.633 -3.347 17.348 1.00 54.57 46 GLU B CA 1
ATOM 4218 C C . GLU B 2 46 ? -11.096 -3.737 15.968 1.00 52.18 46 GLU B C 1
ATOM 4219 O O . GLU B 2 46 ? -10.090 -4.455 15.844 1.00 44.97 46 GLU B O 1
ATOM 4231 N N . GLY B 2 47 ? -11.782 -3.273 14.926 1.00 55.89 47 GLY B N 1
ATOM 4232 C CA . GLY B 2 47 ? -11.286 -3.473 13.577 1.00 38.22 47 GLY B CA 1
ATOM 4233 C C . GLY B 2 47 ? -10.117 -2.558 13.255 1.00 29.44 47 GLY B C 1
ATOM 4234 O O . GLY B 2 47 ? -10.065 -1.404 13.669 1.00 40.46 47 GLY B O 1
ATOM 4238 N N . VAL B 2 48 ? -9.169 -3.082 12.511 1.00 27.78 48 VAL B N 1
ATOM 4239 C CA . VAL B 2 48 ? -8.003 -2.334 12.033 1.00 26.68 48 VAL B CA 1
ATOM 4240 C C . VAL B 2 48 ? -8.084 -2.105 10.516 1.00 31.13 48 VAL B C 1
ATOM 4241 O O . VAL B 2 48 ? -8.209 -0.964 10.052 1.00 28.52 48 VAL B O 1
ATOM 4254 N N . ALA B 2 49 ? -8.044 -3.187 9.729 1.00 27.86 49 ALA B N 1
ATOM 4255 C CA . ALA B 2 49 ? -7.988 -3.132 8.285 1.00 27.45 49 ALA B CA 1
ATOM 4256 C C . ALA B 2 49 ? -8.613 -4.389 7.683 1.00 27.06 49 ALA B C 1
ATOM 4257 O O . ALA B 2 49 ? -8.645 -5.426 8.317 1.00 26.25 49 ALA B O 1
ATOM 4264 N N . ALA B 2 50 ? -9.108 -4.289 6.450 1.00 28.20 50 ALA B N 1
ATOM 4265 C CA . ALA B 2 50 ? -9.771 -5.418 5.823 1.00 18.43 50 ALA B CA 1
ATOM 4266 C C . ALA B 2 50 ? -9.719 -5.285 4.302 1.00 18.68 50 ALA B C 1
ATOM 4267 O O . ALA B 2 50 ? -9.629 -4.208 3.755 1.00 20.72 50 ALA B O 1
ATOM 4274 N N . SER B 2 51 ? -9.827 -6.412 3.627 1.00 21.71 51 SER B N 1
ATOM 4275 C CA . SER B 2 51 ? -9.656 -6.421 2.181 1.00 21.84 51 SER B CA 1
ATOM 4276 C C . SER B 2 51 ? -10.403 -7.620 1.611 1.00 22.06 51 SER B C 1
ATOM 4277 O O . SER B 2 51 ? -10.371 -8.711 2.161 1.00 19.66 51 SER B O 1
ATOM 4285 N N . SER B 2 52 ? -11.097 -7.377 0.505 1.00 23.47 52 SER B N 1
ATOM 4286 C CA . SER B 2 52 ? -11.793 -8.420 -0.226 1.00 21.56 52 SER B CA 1
ATOM 4287 C C . SER B 2 52 ? -10.798 -9.422 -0.783 1.00 19.08 52 SER B C 1
ATOM 4288 O O . SER B 2 52 ? -9.595 -9.174 -0.883 1.00 24.96 52 SER B O 1
ATOM 4296 N N . TYR B 2 53 ? -11.344 -10.541 -1.231 1.00 32.56 53 TYR B N 1
ATOM 4297 C CA . TYR B 2 53 ? -10.561 -11.615 -1.826 1.00 23.25 53 TYR B CA 1
ATOM 4298 C C . TYR B 2 53 ? -9.658 -11.136 -2.950 1.00 29.33 53 TYR B C 1
ATOM 4299 O O . TYR B 2 53 ? -8.457 -11.503 -2.981 1.00 25.59 53 TYR B O 1
ATOM 4317 N N . ASP B 2 54 ? -10.206 -10.342 -3.907 1.00 24.67 54 ASP B N 1
ATOM 4318 C CA . ASP B 2 54 ? -9.409 -9.902 -5.056 1.00 24.69 54 ASP B CA 1
ATOM 4319 C C . ASP B 2 54 ? -8.599 -8.643 -4.798 1.00 23.33 54 ASP B C 1
ATOM 4320 O O . ASP B 2 54 ? -7.943 -8.165 -5.720 1.00 29.76 54 ASP B O 1
ATOM 4329 N N . GLY B 2 55 ? -8.571 -8.117 -3.576 1.00 26.11 55 GLY B N 1
ATOM 4330 C CA . GLY B 2 55 ? -7.867 -6.849 -3.346 1.00 31.51 55 GLY B CA 1
ATOM 4331 C C . GLY B 2 55 ? -8.576 -5.638 -3.898 1.00 31.58 55 GLY B C 1
ATOM 4332 O O . GLY B 2 55 ? -8.058 -4.520 -3.786 1.00 31.50 55 GLY B O 1
ATOM 4336 N N . SER B 2 56 ? -9.783 -5.837 -4.420 1.00 24.76 56 SER B N 1
ATOM 4337 C CA . SER B 2 56 ? -10.543 -4.793 -5.074 1.00 20.75 56 SER B CA 1
ATOM 4338 C C . SER B 2 56 ? -11.116 -3.775 -4.120 1.00 25.99 56 SER B C 1
ATOM 4339 O O . SER B 2 56 ? -11.341 -2.606 -4.528 1.00 19.05 56 SER B O 1
ATOM 4347 N N . THR B 2 57 ? -11.396 -4.173 -2.875 1.00 26.03 57 THR B N 1
ATOM 4348 C CA . THR B 2 57 ? -11.859 -3.242 -1.833 1.00 23.82 57 THR B CA 1
ATOM 4349 C C . THR B 2 57 ? -10.968 -3.391 -0.614 1.00 21.44 57 THR B C 1
ATOM 4350 O O . THR B 2 57 ? -10.640 -4.502 -0.190 1.00 25.86 57 THR B O 1
ATOM 4361 N N . THR B 2 58 ? -10.563 -2.293 -0.054 1.00 14.78 58 THR B N 1
ATOM 4362 C CA . THR B 2 58 ? -9.616 -2.286 1.060 1.00 18.06 58 THR B CA 1
ATOM 4363 C C . THR B 2 58 ? -10.096 -1.219 2.004 1.00 19.48 58 THR B C 1
ATOM 4364 O O . THR B 2 58 ? -10.335 -0.098 1.587 1.00 20.09 58 THR B O 1
ATOM 4375 N N . LEU B 2 59 ? -10.275 -1.581 3.270 1.00 20.59 59 LEU B N 1
ATOM 4376 C CA . LEU B 2 59 ? -10.895 -0.695 4.257 1.00 19.44 59 LEU B CA 1
ATOM 4377 C C . LEU B 2 59 ? -9.976 -0.546 5.454 1.00 26.99 59 LEU B C 1
ATOM 4378 O O . LEU B 2 59 ? -9.322 -1.526 5.856 1.00 22.95 59 LEU B O 1
ATOM 4394 N N . TYR B 2 60 ? -9.967 0.651 6.047 1.00 30.25 60 TYR B N 1
ATOM 4395 C CA . TYR B 2 60 ? -9.159 0.995 7.217 1.00 26.85 60 TYR B CA 1
ATOM 4396 C C . TYR B 2 60 ? -9.970 1.733 8.254 1.00 23.41 60 TYR B C 1
ATOM 4397 O O . TYR B 2 60 ? -10.812 2.576 7.912 1.00 26.65 60 TYR B O 1
ATOM 4415 N N . ALA B 2 61 ? -9.716 1.409 9.527 1.00 35.14 61 ALA B N 1
ATOM 4416 C CA . ALA B 2 61 ? -10.360 2.110 10.653 1.00 39.59 61 ALA B CA 1
ATOM 4417 C C . ALA B 2 61 ? -9.712 3.477 10.887 1.00 30.26 61 ALA B C 1
ATOM 4418 O O . ALA B 2 61 ? -8.624 3.762 10.384 1.00 29.04 61 ALA B O 1
ATOM 4425 N N . ASP B 2 62 ? -10.371 4.304 11.712 1.00 39.56 62 ASP B N 1
ATOM 4426 C CA . ASP B 2 62 ? -9.895 5.670 11.953 1.00 44.96 62 ASP B CA 1
ATOM 4427 C C . ASP B 2 62 ? -8.543 5.718 12.664 1.00 43.20 62 ASP B C 1
ATOM 4428 O O . ASP B 2 62 ? -7.757 6.633 12.440 1.00 44.43 62 ASP B O 1
ATOM 4437 N N . SER B 2 63 ? -8.262 4.756 13.544 1.00 35.80 63 SER B N 1
ATOM 4438 C CA . SER B 2 63 ? -6.955 4.718 14.175 1.00 37.36 63 SER B CA 1
ATOM 4439 C C . SER B 2 63 ? -5.798 4.519 13.182 1.00 37.21 63 SER B C 1
ATOM 4440 O O . SER B 2 63 ? -4.639 4.750 13.538 1.00 41.64 63 SER B O 1
ATOM 4448 N N . VAL B 2 64 ? -6.074 4.089 11.945 1.00 39.04 64 VAL B N 1
ATOM 4449 C CA . VAL B 2 64 ? -4.975 3.797 11.020 1.00 38.30 64 VAL B CA 1
ATOM 4450 C C . VAL B 2 64 ? -4.364 5.084 10.460 1.00 47.93 64 VAL B C 1
ATOM 4451 O O . VAL B 2 64 ? -3.127 5.203 10.348 1.00 45.38 64 VAL B O 1
ATOM 4464 N N . LYS B 2 65 ? -5.203 6.064 10.112 1.00 50.54 65 LYS B N 1
ATOM 4465 C CA . LYS B 2 65 ? -4.742 7.324 9.534 1.00 47.97 65 LYS B CA 1
ATOM 4466 C C . LYS B 2 65 ? -3.681 7.062 8.459 1.00 46.35 65 LYS B C 1
ATOM 4467 O O . LYS B 2 65 ? -2.532 7.502 8.550 1.00 53.14 65 LYS B O 1
ATOM 4486 N N . GLY B 2 66 ? -4.072 6.284 7.454 1.00 40.27 66 GLY B N 1
ATOM 4487 C CA . GLY B 2 66 ? -3.172 5.993 6.354 1.00 41.33 66 GLY B CA 1
ATOM 4488 C C . GLY B 2 66 ? -1.772 5.511 6.714 1.00 43.10 66 GLY B C 1
ATOM 4489 O O . GLY B 2 66 ? -0.847 5.612 5.887 1.00 41.05 66 GLY B O 1
ATOM 4493 N N . ARG B 2 67 ? -1.592 4.970 7.914 1.00 36.74 67 ARG B N 1
ATOM 4494 C CA . ARG B 2 67 ? -0.296 4.423 8.290 1.00 45.35 67 ARG B CA 1
ATOM 4495 C C . ARG B 2 67 ? -0.113 2.946 7.960 1.00 41.90 67 ARG B C 1
ATOM 4496 O O . ARG B 2 67 ? 1.033 2.504 7.828 1.00 42.73 67 ARG B O 1
ATOM 4517 N N . PHE B 2 68 ? -1.210 2.181 7.846 1.00 38.44 68 PHE B N 1
ATOM 4518 C CA . PHE B 2 68 ? -1.181 0.742 7.630 1.00 41.31 68 PHE B CA 1
ATOM 4519 C C . PHE B 2 68 ? -1.730 0.406 6.250 1.00 39.79 68 PHE B C 1
ATOM 4520 O O . PHE B 2 68 ? -2.694 1.028 5.790 1.00 39.07 68 PHE B O 1
ATOM 4537 N N . THR B 2 69 ? -1.153 -0.620 5.625 1.00 37.25 69 THR B N 1
ATOM 4538 C CA . THR B 2 69 ? -1.491 -0.993 4.258 1.00 31.66 69 THR B CA 1
ATOM 4539 C C . THR B 2 69 ? -1.614 -2.495 4.145 1.00 34.29 69 THR B C 1
ATOM 4540 O O . THR B 2 69 ? -0.710 -3.229 4.562 1.00 42.72 69 THR B O 1
ATOM 4551 N N . ILE B 2 70 ? -2.722 -2.950 3.580 1.00 32.22 70 ILE B N 1
ATOM 4552 C CA . ILE B 2 70 ? -2.863 -4.345 3.201 1.00 29.56 70 ILE B CA 1
ATOM 4553 C C . ILE B 2 70 ? -2.294 -4.519 1.807 1.00 31.28 70 ILE B C 1
ATOM 4554 O O . ILE B 2 70 ? -2.483 -3.670 0.934 1.00 32.06 70 ILE B O 1
ATOM 4570 N N . SER B 2 71 ? -1.602 -5.612 1.582 1.00 33.78 71 SER B N 1
ATOM 4571 C CA . SER B 2 71 ? -1.113 -5.913 0.239 1.00 40.71 71 SER B CA 1
ATOM 4572 C C . SER B 2 71 ? -1.416 -7.380 -0.052 1.00 45.57 71 SER B C 1
ATOM 4573 O O . SER B 2 71 ? -1.459 -8.220 0.853 1.00 44.30 71 SER B O 1
ATOM 4581 N N . GLN B 2 72 ? -1.692 -7.673 -1.317 1.00 51.38 72 GLN B N 1
ATOM 4582 C CA . GLN B 2 72 ? -2.077 -9.025 -1.707 1.00 45.79 72 GLN B CA 1
ATOM 4583 C C . GLN B 2 72 ? -0.848 -9.899 -1.759 1.00 44.59 72 GLN B C 1
ATOM 4584 O O . GLN B 2 72 ? 0.218 -9.453 -2.175 1.00 51.07 72 GLN B O 1
ATOM 4598 N N . GLY B 2 73 ? -0.993 -11.149 -1.316 1.00 57.26 73 GLY B N 1
ATOM 4599 C CA . GLY B 2 73 ? 0.099 -12.095 -1.271 1.00 64.48 73 GLY B CA 1
ATOM 4600 C C . GLY B 2 73 ? 0.291 -12.827 -2.585 1.00 64.16 73 GLY B C 1
ATOM 4601 O O . GLY B 2 73 ? -0.471 -12.701 -3.553 1.00 59.24 73 GLY B O 1
ATOM 4605 N N . ASN B 2 74 ? 1.377 -13.624 -2.604 1.00 68.04 74 ASN B N 1
ATOM 4606 C CA . ASN B 2 74 ? 1.707 -14.448 -3.773 1.00 75.48 74 ASN B CA 1
ATOM 4607 C C . ASN B 2 74 ? 0.557 -15.395 -4.137 1.00 77.39 74 ASN B C 1
ATOM 4608 O O . ASN B 2 74 ? 0.282 -15.632 -5.325 1.00 62.61 74 ASN B O 1
ATOM 4619 N N . ALA B 2 75 ? -0.099 -15.963 -3.120 1.00 76.25 75 ALA B N 1
ATOM 4620 C CA . ALA B 2 75 ? -1.014 -17.060 -3.271 1.00 64.97 75 ALA B CA 1
ATOM 4621 C C . ALA B 2 75 ? -2.447 -16.585 -3.084 1.00 56.29 75 ALA B C 1
ATOM 4622 O O . ALA B 2 75 ? -2.712 -15.419 -2.754 1.00 50.19 75 ALA B O 1
ATOM 4629 N N . LYS B 2 76 ? -3.367 -17.534 -3.287 1.00 59.46 76 LYS B N 1
ATOM 4630 C CA . LYS B 2 76 ? -4.794 -17.283 -3.413 1.00 56.27 76 LYS B CA 1
ATOM 4631 C C . LYS B 2 76 ? -5.308 -16.451 -2.248 1.00 50.80 76 LYS B C 1
ATOM 4632 O O . LYS B 2 76 ? -5.649 -15.269 -2.432 1.00 64.75 76 LYS B O 1
ATOM 4651 N N . ASN B 2 77 ? -5.371 -17.040 -1.059 1.00 45.37 77 ASN B N 1
ATOM 4652 C CA . ASN B 2 77 ? -6.033 -16.377 0.061 1.00 35.74 77 ASN B CA 1
ATOM 4653 C C . ASN B 2 77 ? -5.022 -15.988 1.125 1.00 41.39 77 ASN B C 1
ATOM 4654 O O . ASN B 2 77 ? -5.196 -16.313 2.308 1.00 38.69 77 ASN B O 1
ATOM 4665 N N . THR B 2 78 ? -3.953 -15.287 0.727 1.00 43.13 78 THR B N 1
ATOM 4666 C CA . THR B 2 78 ? -2.915 -14.887 1.665 1.00 43.52 78 THR B CA 1
ATOM 4667 C C . THR B 2 78 ? -2.578 -13.412 1.481 1.00 35.62 78 THR B C 1
ATOM 4668 O O . THR B 2 78 ? -2.469 -12.916 0.361 1.00 36.34 78 THR B O 1
ATOM 4679 N N . LYS B 2 79 ? -2.380 -12.726 2.593 1.00 36.33 79 LYS B N 1
ATOM 4680 C CA . LYS B 2 79 ? -2.202 -11.290 2.553 1.00 37.00 79 LYS B CA 1
ATOM 4681 C C . LYS B 2 79 ? -1.245 -10.852 3.648 1.00 37.10 79 LYS B C 1
ATOM 4682 O O . LYS B 2 79 ? -0.985 -11.581 4.596 1.00 39.98 79 LYS B O 1
ATOM 4701 N N . PHE B 2 80 ? -0.712 -9.638 3.501 1.00 45.79 80 PHE B N 1
ATOM 4702 C CA . PHE B 2 80 ? 0.121 -9.003 4.512 1.00 41.25 80 PHE B CA 1
ATOM 4703 C C . PHE B 2 80 ? -0.500 -7.679 4.939 1.00 36.45 80 PHE B C 1
ATOM 4704 O O . PHE B 2 80 ? -1.160 -6.987 4.153 1.00 37.09 80 PHE B O 1
ATOM 4721 N N . LEU B 2 81 ? -0.306 -7.346 6.210 1.00 33.21 81 LEU B N 1
ATOM 4722 C CA . LEU B 2 81 ? -0.686 -6.045 6.746 1.00 41.28 81 LEU B CA 1
ATOM 4723 C C . LEU B 2 81 ? 0.587 -5.350 7.213 1.00 39.40 81 LEU B C 1
ATOM 4724 O O . LEU B 2 81 ? 1.211 -5.777 8.191 1.00 35.70 81 LEU B O 1
ATOM 4740 N N . LEU B 2 82 ? 0.985 -4.296 6.509 1.00 45.51 82 LEU B N 1
ATOM 4741 C CA . LEU B 2 82 ? 2.183 -3.544 6.862 1.00 43.10 82 LEU B CA 1
ATOM 4742 C C . LEU B 2 82 ? 1.806 -2.468 7.874 1.00 39.27 82 LEU B C 1
ATOM 4743 O O . LEU B 2 82 ? 0.929 -1.641 7.617 1.00 37.71 82 LEU B O 1
ATOM 4759 N N . LEU B 2 83 ? 2.475 -2.486 9.018 1.00 48.77 83 LEU B N 1
ATOM 4760 C CA . LEU B 2 83 ? 2.283 -1.515 10.087 1.00 54.39 83 LEU B CA 1
ATOM 4761 C C . LEU B 2 83 ? 3.446 -0.516 10.041 1.00 55.66 83 LEU B C 1
ATOM 4762 O O . LEU B 2 83 ? 4.584 -0.866 10.359 1.00 57.43 83 LEU B O 1
ATOM 4778 N N . ASN B 2 84 ? 3.167 0.718 9.636 1.00 51.52 84 ASN B N 1
ATOM 4779 C CA . ASN B 2 84 ? 4.155 1.779 9.628 1.00 53.65 84 ASN B CA 1
ATOM 4780 C C . ASN B 2 84 ? 3.924 2.774 10.757 1.00 52.92 84 ASN B C 1
ATOM 4781 O O . ASN B 2 84 ? 2.809 2.905 11.267 1.00 43.70 84 ASN B O 1
ATOM 4792 N N . ASN B 2 85 ? 4.983 3.515 11.101 1.00 52.83 85 ASN B N 1
ATOM 4793 C CA . ASN B 2 85 ? 4.882 4.633 12.036 1.00 47.27 85 ASN B CA 1
ATOM 4794 C C . ASN B 2 85 ? 4.207 4.197 13.326 1.00 48.33 85 ASN B C 1
ATOM 4795 O O . ASN B 2 85 ? 3.280 4.845 13.824 1.00 49.13 85 ASN B O 1
ATOM 4806 N N . LEU B 2 86 ? 4.679 3.073 13.864 1.00 54.91 86 LEU B N 1
ATOM 4807 C CA . LEU B 2 86 ? 4.056 2.481 15.040 1.00 55.03 86 LEU B CA 1
ATOM 4808 C C . LEU B 2 86 ? 4.247 3.383 16.259 1.00 58.09 86 LEU B C 1
ATOM 4809 O O . LEU B 2 86 ? 5.286 4.036 16.426 1.00 59.24 86 LEU B O 1
ATOM 4825 N N . GLU B 2 87 ? 3.235 3.410 17.117 1.00 60.85 87 GLU B N 1
ATOM 4826 C CA . GLU B 2 87 ? 3.246 4.140 18.377 1.00 66.53 87 GLU B CA 1
ATOM 4827 C C . GLU B 2 87 ? 2.871 3.189 19.505 1.00 73.17 87 GLU B C 1
ATOM 4828 O O . GLU B 2 87 ? 2.303 2.115 19.259 1.00 70.21 87 GLU B O 1
ATOM 4840 N N . PRO B 2 88 ? 3.161 3.546 20.765 1.00 76.93 88 PRO B N 1
ATOM 4841 C CA . PRO B 2 88 ? 2.860 2.611 21.858 1.00 64.15 88 PRO B CA 1
ATOM 4842 C C . PRO B 2 88 ? 1.390 2.278 21.984 1.00 54.79 88 PRO B C 1
ATOM 4843 O O . PRO B 2 88 ? 1.043 1.190 22.466 1.00 52.99 88 PRO B O 1
ATOM 4854 N N . GLU B 2 89 ? 0.503 3.175 21.557 1.00 58.71 89 GLU B N 1
ATOM 4855 C CA . GLU B 2 89 ? -0.939 2.900 21.576 1.00 53.58 89 GLU B CA 1
ATOM 4856 C C . GLU B 2 89 ? -1.367 1.785 20.627 1.00 56.74 89 GLU B C 1
ATOM 4857 O O . GLU B 2 89 ? -2.521 1.331 20.708 1.00 54.04 89 GLU B O 1
ATOM 4869 N N . ASP B 2 90 ? -0.479 1.339 19.741 1.00 46.71 90 ASP B N 1
ATOM 4870 C CA . ASP B 2 90 ? -0.771 0.269 18.811 1.00 52.51 90 ASP B CA 1
ATOM 4871 C C . ASP B 2 90 ? -0.300 -1.077 19.329 1.00 53.23 90 ASP B C 1
ATOM 4872 O O . ASP B 2 90 ? -0.316 -2.068 18.591 1.00 51.89 90 ASP B O 1
ATOM 4881 N N . THR B 2 91 ? 0.156 -1.132 20.565 1.00 62.97 91 THR B N 1
ATOM 4882 C CA . THR B 2 91 ? 0.520 -2.408 21.187 1.00 51.79 91 THR B CA 1
ATOM 4883 C C . THR B 2 91 ? -0.740 -3.224 21.434 1.00 46.66 91 THR B C 1
ATOM 4884 O O . THR B 2 91 ? -1.736 -2.702 21.963 1.00 42.02 91 THR B O 1
ATOM 4895 N N . ALA B 2 92 ? -0.715 -4.494 21.000 1.00 36.40 92 ALA B N 1
ATOM 4896 C CA . ALA B 2 92 ? -1.870 -5.370 21.154 1.00 40.39 92 ALA B CA 1
ATOM 4897 C C . ALA B 2 92 ? -1.622 -6.729 20.519 1.00 47.17 92 ALA B C 1
ATOM 4898 O O . ALA B 2 92 ? -0.533 -6.969 19.958 1.00 53.87 92 ALA B O 1
ATOM 4905 N N . ILE B 2 93 ? -2.587 -7.647 20.632 1.00 45.96 93 ILE B N 1
ATOM 4906 C CA . ILE B 2 93 ? -2.558 -8.892 19.860 1.00 59.17 93 ILE B CA 1
ATOM 4907 C C . ILE B 2 93 ? -3.447 -8.671 18.639 1.00 56.46 93 ILE B C 1
ATOM 4908 O O . ILE B 2 93 ? -4.574 -8.154 18.763 1.00 50.51 93 ILE B O 1
ATOM 4924 N N . TYR B 2 94 ? -2.943 -9.066 17.474 1.00 52.13 94 TYR B N 1
ATOM 4925 C CA . TYR B 2 94 ? -3.554 -8.767 16.187 1.00 49.91 94 TYR B CA 1
ATOM 4926 C C . TYR B 2 94 ? -4.092 -10.077 15.631 1.00 51.99 94 TYR B C 1
ATOM 4927 O O . TYR B 2 94 ? -3.316 -11.015 15.365 1.00 49.01 94 TYR B O 1
ATOM 4945 N N . TYR B 2 95 ? -5.411 -10.134 15.464 1.00 44.25 95 TYR B N 1
ATOM 4946 C CA . TYR B 2 95 ? -6.078 -11.350 15.034 1.00 48.24 95 TYR B CA 1
ATOM 4947 C C . TYR B 2 95 ? -6.465 -11.243 13.560 1.00 46.23 95 TYR B C 1
ATOM 4948 O O . TYR B 2 95 ? -7.032 -10.233 13.143 1.00 35.24 95 TYR B O 1
ATOM 4966 N N . CYS B 2 96 ? -6.120 -12.277 12.781 1.00 45.83 96 CYS B N 1
ATOM 4967 C CA . CYS B 2 96 ? -6.645 -12.447 11.440 1.00 36.87 96 CYS B CA 1
ATOM 4968 C C . CYS B 2 96 ? -8.057 -13.016 11.530 1.00 35.58 96 CYS B C 1
ATOM 4969 O O . CYS B 2 96 ? -8.286 -13.984 12.257 1.00 38.81 96 CYS B O 1
ATOM 4976 N N . ALA B 2 97 ? -8.993 -12.427 10.787 1.00 33.19 97 ALA B N 1
ATOM 4977 C CA . ALA B 2 97 ? -10.350 -12.938 10.657 1.00 27.47 97 ALA B CA 1
ATOM 4978 C C . ALA B 2 97 ? -10.719 -13.168 9.202 1.00 33.30 97 ALA B C 1
ATOM 4979 O O . ALA B 2 97 ? -10.312 -12.381 8.332 1.00 32.63 97 ALA B O 1
ATOM 4986 N N . LEU B 2 98 ? -11.506 -14.208 8.947 1.00 26.94 98 LEU B N 1
ATOM 4987 C CA . LEU B 2 98 ? -11.975 -14.555 7.623 1.00 28.47 98 LEU B CA 1
ATOM 4988 C C . LEU B 2 98 ? -13.495 -14.631 7.542 1.00 27.28 98 LEU B C 1
ATOM 4989 O O . LEU B 2 98 ? -14.143 -15.212 8.415 1.00 24.23 98 LEU B O 1
ATOM 5005 N N . ARG B 2 99 ? -14.063 -14.096 6.445 1.00 29.31 99 ARG B N 1
ATOM 5006 C CA . ARG B 2 99 ? -15.472 -14.258 6.151 1.00 22.09 99 ARG B CA 1
ATOM 5007 C C . ARG B 2 99 ? -15.625 -15.072 4.877 1.00 32.04 99 ARG B C 1
ATOM 5008 O O . ARG B 2 99 ? -15.194 -14.625 3.796 1.00 28.31 99 ARG B O 1
ATOM 5029 N N . ARG B 2 100 ? -16.240 -16.267 5.010 1.00 32.34 100 ARG B N 1
ATOM 5030 C CA . ARG B 2 100 ? -16.544 -17.089 3.852 1.00 24.48 100 ARG B CA 1
ATOM 5031 C C . ARG B 2 100 ? -17.929 -16.762 3.290 1.00 23.54 100 ARG B C 1
ATOM 5032 O O . ARG B 2 100 ? -18.127 -16.862 2.075 1.00 21.94 100 ARG B O 1
ATOM 5053 N N . ARG B 2 101 ? -18.883 -16.384 4.138 1.00 19.41 101 ARG B N 1
ATOM 5054 C CA . ARG B 2 101 ? -20.215 -16.038 3.639 1.00 24.38 101 ARG B CA 1
ATOM 5055 C C . ARG B 2 101 ? -20.110 -14.875 2.644 1.00 27.41 101 ARG B C 1
ATOM 5056 O O . ARG B 2 101 ? -19.290 -13.974 2.775 1.00 26.38 101 ARG B O 1
ATOM 5077 N N . GLY B 2 102 ? -20.970 -14.894 1.633 1.00 22.30 102 GLY B N 1
ATOM 5078 C CA . GLY B 2 102 ? -21.067 -13.767 0.724 1.00 25.12 102 GLY B CA 1
ATOM 5079 C C . GLY B 2 102 ? -21.577 -12.509 1.427 1.00 23.25 102 GLY B C 1
ATOM 5080 O O . GLY B 2 102 ? -22.023 -12.508 2.568 1.00 22.04 102 GLY B O 1
ATOM 5084 N N . TRP B 2 103 ? -21.523 -11.405 0.696 1.00 24.96 103 TRP B N 1
ATOM 5085 C CA . TRP B 2 103 ? -21.846 -10.102 1.253 1.00 20.28 103 TRP B CA 1
ATOM 5086 C C . TRP B 2 103 ? -22.345 -9.219 0.140 1.00 20.55 103 TRP B C 1
ATOM 5087 O O . TRP B 2 103 ? -21.927 -9.375 -0.993 1.00 23.03 103 TRP B O 1
ATOM 5108 N N . SER B 2 104 ? -23.283 -8.342 0.463 1.00 28.94 104 SER B N 1
ATOM 5109 C CA . SER B 2 104 ? -23.754 -7.337 -0.487 1.00 30.51 104 SER B CA 1
ATOM 5110 C C . SER B 2 104 ? -22.978 -6.034 -0.371 1.00 23.26 104 SER B C 1
ATOM 5111 O O . SER B 2 104 ? -22.745 -5.366 -1.366 1.00 26.70 104 SER B O 1
ATOM 5119 N N . ASN B 2 105 ? -22.561 -5.692 0.828 1.00 27.39 105 ASN B N 1
ATOM 5120 C CA . ASN B 2 105 ? -21.821 -4.473 1.081 1.00 24.12 105 ASN B CA 1
ATOM 5121 C C . ASN B 2 105 ? -20.966 -4.678 2.315 1.00 24.95 105 ASN B C 1
ATOM 5122 O O . ASN B 2 105 ? -21.101 -5.681 3.020 1.00 28.22 105 ASN B O 1
ATOM 5133 N N . THR B 2 106 ? -20.108 -3.697 2.587 1.00 22.45 106 THR B N 1
ATOM 5134 C CA . THR B 2 106 ? -19.086 -3.877 3.599 1.00 22.10 106 THR B CA 1
ATOM 5135 C C . THR B 2 106 ? -19.373 -3.050 4.830 1.00 29.20 106 THR B C 1
ATOM 5136 O O . THR B 2 106 ? -18.480 -2.842 5.659 1.00 29.30 106 THR B O 1
ATOM 5147 N N . SER B 2 107 ? -20.612 -2.592 4.978 1.00 28.58 107 SER B N 1
ATOM 5148 C CA . SER B 2 107 ? -20.978 -1.795 6.136 1.00 24.72 107 SER B CA 1
ATOM 5149 C C . SER B 2 107 ? -20.731 -2.524 7.448 1.00 24.52 107 SER B C 1
ATOM 5150 O O . SER B 2 107 ? -20.358 -1.899 8.444 1.00 30.86 107 SER B O 1
ATOM 5158 N N . GLY B 2 108 ? -20.893 -3.838 7.466 1.00 33.09 108 GLY B N 1
ATOM 5159 C CA . GLY B 2 108 ? -20.667 -4.606 8.658 1.00 23.18 108 GLY B CA 1
ATOM 5160 C C . GLY B 2 108 ? -19.244 -4.968 8.985 1.00 26.00 108 GLY B C 1
ATOM 5161 O O . GLY B 2 108 ? -18.979 -5.671 9.958 1.00 25.98 108 GLY B O 1
ATOM 5165 N N . TRP B 2 109 ? -18.269 -4.480 8.231 1.00 25.96 109 TRP B N 1
ATOM 5166 C CA . TRP B 2 109 ? -16.943 -5.082 8.326 1.00 27.32 109 TRP B CA 1
ATOM 5167 C C . TRP B 2 109 ? -16.293 -4.933 9.685 1.00 34.11 109 TRP B C 1
ATOM 5168 O O . TRP B 2 109 ? -15.443 -5.768 10.025 1.00 30.30 109 TRP B O 1
ATOM 5189 N N . LYS B 2 110 ? -16.676 -3.922 10.479 1.00 32.88 110 LYS B N 1
ATOM 5190 C CA . LYS B 2 110 ? -16.033 -3.652 11.767 1.00 32.36 110 LYS B CA 1
ATOM 5191 C C . LYS B 2 110 ? -16.587 -4.465 12.944 1.00 37.92 110 LYS B C 1
ATOM 5192 O O . LYS B 2 110 ? -16.032 -4.360 14.059 1.00 33.52 110 LYS B O 1
ATOM 5211 N N . GLN B 2 111 ? -17.649 -5.281 12.733 1.00 31.37 111 GLN B N 1
ATOM 5212 C CA . GLN B 2 111 ? -18.243 -6.107 13.770 1.00 34.02 111 GLN B CA 1
ATOM 5213 C C . GLN B 2 111 ? -17.603 -7.473 13.788 1.00 28.79 111 GLN B C 1
ATOM 5214 O O . GLN B 2 111 ? -17.441 -8.092 12.740 1.00 34.91 111 GLN B O 1
ATOM 5228 N N . PRO B 2 112 ? -17.268 -8.044 14.936 1.00 33.94 112 PRO B N 1
ATOM 5229 C CA . PRO B 2 112 ? -16.674 -9.403 14.907 1.00 29.77 112 PRO B CA 1
ATOM 5230 C C . PRO B 2 112 ? -17.650 -10.456 14.420 1.00 26.73 112 PRO B C 1
ATOM 5231 O O . PRO B 2 112 ? -17.207 -11.481 13.908 1.00 28.06 112 PRO B O 1
ATOM 5242 N N . GLY B 2 113 ? -18.963 -10.239 14.550 1.00 31.71 113 GLY B N 1
ATOM 5243 C CA . GLY B 2 113 ? -19.925 -11.184 14.023 1.00 25.08 113 GLY B CA 1
ATOM 5244 C C . GLY B 2 113 ? -20.083 -11.153 12.531 1.00 28.96 113 GLY B C 1
ATOM 5245 O O . GLY B 2 113 ? -20.895 -11.891 11.988 1.00 30.56 113 GLY B O 1
ATOM 5249 N N . TRP B 2 114 ? -19.345 -10.272 11.854 1.00 35.23 114 TRP B N 1
ATOM 5250 C CA . TRP B 2 114 ? -19.328 -10.283 10.388 1.00 33.97 114 TRP B CA 1
ATOM 5251 C C . TRP B 2 114 ? -18.507 -11.446 9.849 1.00 29.64 114 TRP B C 1
ATOM 5252 O O . TRP B 2 114 ? -18.621 -11.793 8.664 1.00 27.64 114 TRP B O 1
ATOM 5273 N N . TYR B 2 115 ? -17.677 -12.057 10.682 1.00 28.99 115 TYR B N 1
ATOM 5274 C CA . TYR B 2 115 ? -16.694 -13.034 10.217 1.00 21.85 115 TYR B CA 1
ATOM 5275 C C . TYR B 2 115 ? -17.126 -14.429 10.616 1.00 27.84 115 TYR B C 1
ATOM 5276 O O . TYR B 2 115 ? -18.222 -14.638 11.143 1.00 27.25 115 TYR B O 1
ATO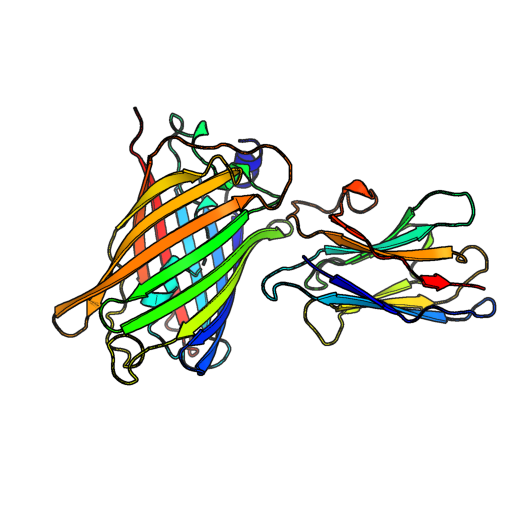M 5294 N N . ASP B 2 116 ? -16.272 -15.402 10.277 1.00 31.90 116 ASP B N 1
ATOM 5295 C CA . ASP B 2 116 ? -16.575 -16.817 10.433 1.00 36.95 116 ASP B CA 1
ATOM 5296 C C . ASP B 2 116 ? -15.471 -17.650 11.093 1.00 33.09 116 ASP B C 1
ATOM 5297 O O . ASP B 2 116 ? -15.770 -18.616 11.793 1.00 37.33 116 ASP B O 1
ATOM 5306 N N . TYR B 2 117 ? -14.208 -17.308 10.850 1.00 31.20 117 TYR B N 1
ATOM 5307 C CA . TYR B 2 117 ? -13.054 -18.054 11.341 1.00 37.94 117 TYR B CA 1
ATOM 5308 C C . TYR B 2 117 ? -12.020 -17.087 11.900 1.00 38.11 117 TYR B C 1
ATOM 5309 O O . TYR B 2 117 ? -11.680 -16.107 11.236 1.00 38.64 117 TYR B O 1
ATOM 5327 N N . TRP B 2 118 ? -11.491 -17.374 13.071 1.00 38.45 118 TRP B N 1
ATOM 5328 C CA . TRP B 2 118 ? -10.558 -16.483 13.716 1.00 32.47 118 TRP B CA 1
ATOM 5329 C C . TRP B 2 118 ? -9.250 -17.180 14.023 1.00 43.23 118 TRP B C 1
ATOM 5330 O O . TRP B 2 118 ? -9.193 -18.408 14.153 1.00 46.21 118 TRP B O 1
ATOM 5351 N N . GLY B 2 119 ? -8.185 -16.375 14.119 1.00 51.06 119 GLY B N 1
ATOM 5352 C CA . GLY B 2 119 ? -6.891 -16.883 14.504 1.00 49.64 119 GLY B CA 1
ATOM 5353 C C . GLY B 2 119 ? -6.690 -16.809 15.989 1.00 45.84 119 GLY B C 1
ATOM 5354 O O . GLY B 2 119 ? -7.576 -16.442 16.765 1.00 40.36 119 GLY B O 1
ATOM 5358 N N . GLN B 2 120 ? -5.488 -17.198 16.396 1.00 53.70 120 GLN B N 1
ATOM 5359 C CA . GLN B 2 120 ? -5.027 -16.987 17.758 1.00 49.79 120 GLN B CA 1
ATOM 5360 C C . GLN B 2 120 ? -4.338 -15.646 17.906 1.00 59.10 120 GLN B C 1
ATOM 5361 O O . GLN B 2 120 ? -4.077 -15.210 19.035 1.00 61.89 120 GLN B O 1
ATOM 5375 N N . GLY B 2 121 ? -4.020 -14.989 16.794 1.00 59.03 121 GLY B N 1
ATOM 5376 C CA . GLY B 2 121 ? -3.387 -13.688 16.844 1.00 56.24 121 GLY B CA 1
ATOM 5377 C C . GLY B 2 121 ? -1.884 -13.781 16.903 1.00 61.55 121 GLY B C 1
ATOM 5378 O O . GLY B 2 121 ? -1.278 -14.858 16.830 1.00 47.28 121 GLY B O 1
ATOM 5382 N N . THR B 2 122 ? -1.274 -12.591 16.983 1.00 62.95 122 THR B N 1
ATOM 5383 C CA . THR B 2 122 ? 0.147 -12.442 17.243 1.00 55.70 122 THR B CA 1
ATOM 5384 C C . THR B 2 122 ? 0.335 -11.140 18.020 1.00 59.71 122 THR B C 1
ATOM 5385 O O . THR B 2 122 ? -0.465 -10.204 17.884 1.00 59.70 122 THR B O 1
ATOM 5396 N N . GLN B 2 123 ? 1.403 -11.095 18.830 1.00 59.77 123 GLN B N 1
ATOM 5397 C CA . GLN B 2 123 ? 1.661 -9.921 19.656 1.00 54.35 123 GLN B CA 1
ATOM 5398 C C . GLN B 2 123 ? 2.418 -8.884 18.855 1.00 53.93 123 GLN B C 1
ATOM 5399 O O . GLN B 2 123 ? 3.263 -9.211 17.991 1.00 50.15 123 GLN B O 1
ATOM 5413 N N . VAL B 2 124 ? 2.111 -7.623 19.134 1.00 51.28 124 VAL B N 1
ATOM 5414 C CA . VAL B 2 124 ? 2.799 -6.491 18.505 1.00 58.90 124 VAL B CA 1
ATOM 5415 C C . VAL B 2 124 ? 3.110 -5.499 19.609 1.00 49.38 124 VAL B C 1
ATOM 5416 O O . VAL B 2 124 ? 2.204 -4.998 20.268 1.00 45.23 124 VAL B O 1
ATOM 5429 N N . THR B 2 125 ? 4.374 -5.234 19.818 1.00 51.75 125 THR B N 1
ATOM 5430 C CA . THR B 2 125 ? 4.829 -4.496 20.992 1.00 64.51 125 THR B CA 1
ATOM 5431 C C . THR B 2 125 ? 5.697 -3.330 20.541 1.00 57.79 125 THR B C 1
ATOM 5432 O O . THR B 2 125 ? 6.628 -3.489 19.730 1.00 56.66 125 THR B O 1
ATOM 5443 N N . VAL B 2 126 ? 5.372 -2.154 21.051 1.00 51.02 126 VAL B N 1
ATOM 5444 C CA . VAL B 2 126 ? 6.222 -0.952 20.897 1.00 60.73 126 VAL B CA 1
ATOM 5445 C C . VAL B 2 126 ? 6.088 -0.206 22.200 1.00 56.23 126 VAL B C 1
ATOM 5446 O O . VAL B 2 126 ? 7.024 0.498 22.617 1.00 60.43 126 VAL B O 1
#

Organism: Aequorea victoria (NCBI:txid6100)

InterPro domains:
  IPR000786 Green fluorescent protein, GFP [PR01229] (3-27)
  IPR000786 Green fluorescent protein, GFP [PR01229] (28-48)
  IPR000786 Green fluorescent protein, GFP [PR01229] (49-69)
  IPR000786 Green fluorescent protein, GFP [PR01229] (70-85)
  IPR000786 Green fluorescent protein, GFP [PR01229] (86-108)
  IPR000786 Green fluorescent protein, GFP [PR01229] (109-129)
  IPR000786 Green fluorescent protein, GFP [PR01229] (130-149)
  IPR000786 Green fluorescent protein, GFP [PR01229] (150-171)
  IPR000786 Green fluorescent protein, GFP [PR01229] (173-192)
  IPR000786 Green fluorescent protein, GFP [PR01229] (193-211)
  IPR000786 Green fluorescent protein, GFP [PR01229] (214-237)
  IPR009017 Green fluorescent protein [G3DSA:2.40.155.10] (1-145)
  IPR009017 Green fluorescent protein [G3DSA:2.40.155.10] (146-250)
  IPR009017 Green fluorescent protein [SSF54511] (2-228)
  IPR011584 Green fluorescent protein-related [PF01353] (14-227)

Secondary structure (DSSP, 8-state):
--GGGGGSS-EEEEEEEEEEETTEEEEEEEEEEEEGGGTEEEEEEEESSSS-SS-GGGGTTT--GGGSB--GGGGGG-HHHHTTTT-EEEEEEEEETTS-EEEEEEEEEEETTEEEEEEEEEEE---TTSTTTTT-B-S----EEEEEEEEGGGTEEEEEEEEEEEBTTS-EEEEEEEEEEEESSSS------SEEEEEEEEEE--TT--SSEEEEEEEEEEE---/--EEEEE--EE--TT--EEEEEEEES-TT---EEEEEEE-SSS-EEEEEEE-TTSS-EEE-TTTTT-EEEEE-SSTTEEEEEE-S--GGG-EEEEEEEE-S-BS-STTTTSGGG-SEE---EEEE-

Radius of gyration: 22.77 Å; Cα contacts (8 Å, |Δi|>4): 926; chains: 2; bounding box: 61×53×64 Å

B-factor: mean 44.07, std 16.43, range [14.3, 118.88]